Protein 4H59 (pdb70)

Nearest PDB structures (foldseek):
  4hmq-assembly2_B  TM=9.917E-01  e=3.769E-59  Streptococcus pneumoniae TIGR4
  4hmp-assembly2_B  TM=9.822E-01  e=3.461E-54  Streptococcus pneumoniae TIGR4
  4hmp-assembly1_A  TM=9.796E-01  e=2.231E-53  Streptococcus pneumoniae TIGR4
  7fhp-assembly1_A  TM=8.106E-01  e=8.070E-22  Mycobacterium tuberculosis H37Rv
  4mdy-assembly1_A  TM=7.846E-01  e=2.457E-20  Mycolicibacterium smegmatis MC2 155

Foldseek 3Di:
DCDWQWAAAAQGIFTGRDFWDAEEEEDPFLQLLQLLLLHHHLEYEFDPFQHHSVVRDFDLSQVSCVVSVHHYHYDPAPVHDDLVSVLVSQTQEYEAQAAQDDNVRQVSNVVRHTYQHHHHHHRQQAQLVCQSSVSNNVHPSSVVLVVVLLVLLVVLCVVPVLLLVLQAAAAEWEWQDLVDRQKIKTFACRHHLGVVSVSSRYHHFPLRVVQDDPHDRMGMDGLVCLQSQLRGQAYEYEDAPCPLVSQCPDPSNNVRQLSVLQLYQYHHTRRLQVSCSSPYSSSCNVPVNVVSVSNSVSSVSGD

Secondary structure (DSSP, 8-state):
--S-EEEEETTEEEEESS--SSEEE-SSSHHHHHHHTT---SBEE---SSS-TTT-S-HHHHHHHHHTT----EE--TTS--HHHHHHT--SEEEESS----HHHHHHHHTTS-EEE-SSSTT---S---HHHHHHT--HHHHHHHHHHHHHHHHHHHH-HHHHHHHTT-BEEE---TT-TTEEEEE-TTSHHHHHHHHTT-B--TTHHHH--TT-SEEEEEGGGGGGGTT-SEEEEEE-TTHHHHHHT-TTTTTSHHHHHT-EEEEETTSHHHHHTS--HHHHHHHHHHHHHHHHHHHTT--

Sequence (303 aa):
APDKIVLDDHAFGQTILDKKKPERVATIAWGNHDVALALGIVPVGFSKANYGVSSADKGVVLPWTEEKIKELNGKANLFDDLDGLNFEAISNSKPDVILAGYSGITKEDYDTLSKIAPVAAYKSSKPWQTLWRDIKIDSKALGEEKEGDELIKNNTEARISKELEKKHPEIKGKIKGKKVLFTINNAADTSKFWIYTSKDPRANYLTDLGLVFPESLKEFESEDSSFAKEISAEEANNKINDADVIITYGDDKTLEALQKDPLLGKINAIKNGAVAVIPDDNTPLAASCTPTPLSINNYTIEEYLNLLGNACKNAK

Structure (mmCIF, N/CA/C/O backbone):
data_4H59
#
_entry.id   4H59
#
_cell.length_a   57.041
_cell.length_b   68.045
_cell.length_c   99.272
_cell.angle_alpha   90.00
_cell.angle_beta   90.00
_cell.angle_gamma   90.00
#
_symmetry.space_group_name_H-M   'P 21 21 21'
#
loop_
_entity.id
_entity.type
_entity.pdbx_description
1 polymer 'Iron-compound ABC transporter, iron compound-binding protein'
2 non-polymer 2-[3-(2-HYDROXY-1,1-DIHYDROXYMETHYL-ETHYLAMINO)-PROPYLAMINO]-2-HYDROXYMETHYL-PROPANE-1,3-DIOL
3 non-polymer GLYCEROL
4 non-polymer 'CHLORIDE ION'
5 water water
#
loop_
_atom_site.group_PDB
_atom_site.id
_atom_site.type_symbol
_atom_site.label_atom_id
_atom_site.label_alt_id
_atom_site.label_comp_id
_atom_site.label_asym_id
_atom_site.label_entity_id
_atom_site.label_seq_id
_atom_site.pdbx_PDB_ins_code
_atom_site.Cartn_x
_atom_site.Cartn_y
_atom_site.Cartn_z
_atom_site.occupancy
_atom_site.B_iso_or_equiv
_atom_site.auth_seq_id
_atom_site.auth_comp_id
_atom_site.auth_asym_id
_atom_site.auth_atom_id
_atom_site.pdbx_PDB_model_num
ATOM 1 N N . ALA A 1 3 ? 48.066 51.975 16.588 1.00 63.24 36 ALA A N 1
ATOM 2 C CA . ALA A 1 3 ? 47.600 52.288 15.240 1.00 58.26 36 ALA A CA 1
ATOM 3 C C . ALA A 1 3 ? 47.505 53.792 15.060 1.00 71.63 36 ALA A C 1
ATOM 4 O O . ALA A 1 3 ? 46.950 54.482 15.918 1.00 80.02 36 ALA A O 1
ATOM 6 N N . PRO A 1 4 ? 48.019 54.317 13.933 1.00 68.82 37 PRO A N 1
ATOM 7 C CA . PRO A 1 4 ? 48.564 53.672 12.729 1.00 58.21 37 PRO A CA 1
ATOM 8 C C . PRO A 1 4 ? 49.945 53.049 12.887 1.00 63.04 37 PRO A C 1
ATOM 9 O O . PRO A 1 4 ? 50.441 52.478 11.907 1.00 60.79 37 PRO A O 1
ATOM 13 N N . ASP A 1 5 ? 50.555 53.172 14.066 1.00 49.84 38 ASP A N 1
ATOM 14 C CA . ASP A 1 5 ? 51.877 52.608 14.298 1.00 46.77 38 ASP A CA 1
ATOM 15 C C . ASP A 1 5 ? 51.851 51.093 14.227 1.00 59.76 38 ASP A C 1
ATOM 16 O O . ASP A 1 5 ? 50.962 50.447 14.786 1.00 56.30 38 ASP A O 1
ATOM 21 N N . LYS A 1 6 ? 52.844 50.533 13.546 1.00 41.08 39 LYS A N 1
ATOM 22 C CA . LYS A 1 6 ? 53.069 49.105 13.588 1.00 37.73 39 LYS A CA 1
ATOM 23 C C . LYS A 1 6 ? 53.461 48.725 15.004 1.00 36.20 39 LYS A C 1
ATOM 24 O O . LYS A 1 6 ? 53.725 49.586 15.851 1.00 42.25 39 LYS A O 1
ATOM 30 N N . ILE A 1 7 ? 53.493 47.428 15.255 1.00 33.11 40 ILE A N 1
ATOM 31 C CA . ILE A 1 7 ? 53.919 46.908 16.542 1.00 31.41 40 ILE A CA 1
ATOM 32 C C . ILE A 1 7 ? 55.327 46.355 16.376 1.00 35.67 40 ILE A C 1
ATOM 33 O O . ILE A 1 7 ? 55.564 45.515 15.507 1.00 32.32 40 ILE A O 1
ATOM 38 N N . VAL A 1 8 ? 56.265 46.844 17.187 1.00 31.70 41 VAL A N 1
ATOM 39 C CA . VAL A 1 8 ? 57.659 46.429 17.064 1.00 30.64 41 VAL A CA 1
ATOM 40 C C . VAL A 1 8 ? 58.092 45.740 18.341 1.00 29.87 41 VAL A C 1
ATOM 41 O O . VAL A 1 8 ? 58.166 46.375 19.392 1.00 33.39 41 VAL A O 1
ATOM 45 N N . LEU A 1 9 ? 58.348 44.436 18.259 1.00 25.62 42 LEU A N 1
ATOM 46 C CA . LEU A 1 9 ? 58.751 43.683 19.446 1.00 29.29 42 LEU A CA 1
ATOM 47 C C . LEU A 1 9 ? 60.241 43.422 19.421 1.00 29.19 42 LEU A C 1
ATOM 48 O O . LEU A 1 9 ? 60.773 42.979 18.403 1.00 35.46 42 LEU A O 1
ATOM 53 N N A ASP A 1 10 ? 60.932 43.710 20.521 0.54 28.76 43 ASP A N 1
ATOM 54 N N B ASP A 1 10 ? 60.909 43.683 20.540 0.46 28.40 43 ASP A N 1
ATOM 55 C CA A ASP A 1 10 ? 62.341 43.346 20.619 0.54 30.04 43 ASP A CA 1
ATOM 56 C CA B ASP A 1 10 ? 62.320 43.364 20.666 0.46 29.73 43 ASP A CA 1
ATOM 57 C C A ASP A 1 10 ? 62.490 42.155 21.549 0.54 29.03 43 ASP A C 1
ATOM 58 C C B ASP A 1 10 ? 62.474 42.141 21.557 0.46 28.74 43 ASP A C 1
ATOM 59 O O A ASP A 1 10 ? 61.930 42.132 22.643 0.54 32.95 43 ASP A O 1
ATOM 60 O O B ASP A 1 10 ? 61.906 42.085 22.645 0.46 32.30 43 ASP A O 1
ATOM 69 N N . HIS A 1 11 ? 63.238 41.159 21.096 1.00 25.49 44 HIS A N 1
ATOM 70 C CA . HIS A 1 11 ? 63.416 39.928 21.857 1.00 23.99 44 HIS A CA 1
ATOM 71 C C . HIS A 1 11 ? 64.782 39.310 21.605 1.00 29.41 44 HIS A C 1
ATOM 72 O O . HIS A 1 11 ? 65.645 39.923 20.967 1.00 29.96 44 HIS A O 1
ATOM 79 N N . ALA A 1 12 ? 64.964 38.085 22.085 1.00 26.34 45 ALA A N 1
ATOM 80 C CA . ALA A 1 12 ? 66.256 37.412 22.036 1.00 26.12 45 ALA A CA 1
ATOM 81 C C . ALA A 1 12 ? 66.789 37.205 20.625 1.00 29.65 45 ALA A C 1
ATOM 82 O O . ALA A 1 12 ? 68.003 37.021 20.442 1.00 32.04 45 ALA A O 1
ATOM 84 N N . PHE A 1 13 ? 65.897 37.217 19.633 1.00 26.96 46 PHE A N 1
ATOM 85 C CA . PHE A 1 13 ? 66.305 36.898 18.257 1.00 29.57 46 PHE A CA 1
ATOM 86 C C . PHE A 1 13 ? 66.235 38.071 17.295 1.00 34.49 46 PHE A C 1
ATOM 87 O O . PHE A 1 13 ? 66.353 37.897 16.071 1.00 35.19 46 PHE A O 1
ATOM 95 N N . GLY A 1 14 ? 66.073 39.271 17.844 1.00 26.26 47 GLY A N 1
ATOM 96 C CA . GLY A 1 14 ? 66.037 40.472 17.029 1.00 27.42 47 GLY A CA 1
ATOM 97 C C . GLY A 1 14 ? 64.713 41.179 17.218 1.00 30.47 47 GLY A C 1
ATOM 98 O O . GLY A 1 14 ? 64.303 41.453 18.351 1.00 30.49 47 GLY A O 1
ATOM 99 N N . GLN A 1 15 ? 64.046 41.495 16.114 1.00 28.40 48 GLN A N 1
ATOM 100 C CA . GLN A 1 15 ? 62.769 42.180 16.207 1.00 28.30 48 GLN A CA 1
ATOM 101 C C . GLN A 1 15 ? 61.687 41.483 15.414 1.00 32.19 48 GLN A C 1
ATOM 102 O O . GLN A 1 15 ? 61.950 40.896 14.355 1.00 34.55 48 GLN A O 1
ATOM 108 N N . THR A 1 16 ? 60.467 41.565 15.937 1.00 26.44 49 THR A N 1
ATOM 109 C CA . THR A 1 16 ? 59.280 41.117 15.206 1.00 25.60 49 THR A CA 1
ATOM 110 C C . THR A 1 16 ? 58.400 42.333 14.931 1.00 27.92 49 THR A C 1
ATOM 111 O O . THR A 1 16 ? 58.171 43.136 15.827 1.00 28.39 49 THR A O 1
ATOM 115 N N . ILE A 1 17 ? 57.906 42.467 13.706 1.00 28.80 50 ILE A N 1
ATOM 116 C CA . ILE A 1 17 ? 57.027 43.585 13.378 1.00 30.63 50 ILE A CA 1
ATOM 117 C C . ILE A 1 17 ? 55.654 43.071 12.957 1.00 36.04 50 ILE A C 1
ATOM 118 O O . ILE A 1 17 ? 55.561 42.162 12.136 1.00 35.52 50 ILE A O 1
ATOM 123 N N . LEU A 1 18 ? 54.596 43.629 13.547 1.00 28.22 51 LEU A N 1
ATOM 124 C CA . LEU A 1 18 ? 53.227 43.380 13.077 1.00 28.61 51 LEU A CA 1
ATOM 125 C C . LEU A 1 18 ? 52.647 44.668 12.517 1.00 32.70 51 LEU A C 1
ATOM 126 O O . LEU A 1 18 ? 52.901 45.742 13.063 1.00 33.22 51 LEU A O 1
ATOM 131 N N . ASP A 1 19 ? 51.880 44.563 11.432 1.00 33.55 52 ASP A N 1
ATOM 132 C CA . ASP A 1 19 ? 51.334 45.741 10.746 1.00 36.75 52 ASP A CA 1
ATOM 133 C C . ASP A 1 19 ? 49.986 46.195 11.308 1.00 49.91 52 ASP A C 1
ATOM 134 O O . ASP A 1 19 ? 49.569 47.333 11.099 1.00 46.94 52 ASP A O 1
ATOM 139 N N . LYS A 1 20 ? 49.298 45.294 11.999 1.00 37.70 53 LYS A N 1
ATOM 140 C CA . LYS A 1 20 ? 48.069 45.641 12.707 1.00 40.99 53 LYS A CA 1
ATOM 141 C C . LYS A 1 20 ? 47.858 44.617 13.808 1.00 40.30 53 LYS A C 1
ATOM 142 O O . LYS A 1 20 ? 48.643 43.672 13.944 1.00 35.43 53 LYS A O 1
ATOM 148 N N A LYS A 1 21 ? 46.793 44.780 14.578 0.49 39.26 54 LYS A N 1
ATOM 149 N N B LYS A 1 21 ? 46.808 44.801 14.604 0.51 39.23 54 LYS A N 1
ATOM 150 C CA A LYS A 1 21 ? 46.566 43.873 15.696 0.49 37.89 54 LYS A CA 1
ATOM 151 C CA B LYS A 1 21 ? 46.526 43.876 15.703 0.51 37.98 54 LYS A CA 1
ATOM 152 C C A LYS A 1 21 ? 46.102 42.503 15.208 0.49 37.69 54 LYS A C 1
ATOM 153 C C B LYS A 1 21 ? 46.123 42.505 15.177 0.51 37.67 54 LYS A C 1
ATOM 154 O O A LYS A 1 21 ? 45.166 42.394 14.413 0.49 40.63 54 LYS A O 1
ATOM 155 O O B LYS A 1 21 ? 45.219 42.396 14.348 0.51 40.55 54 LYS A O 1
ATOM 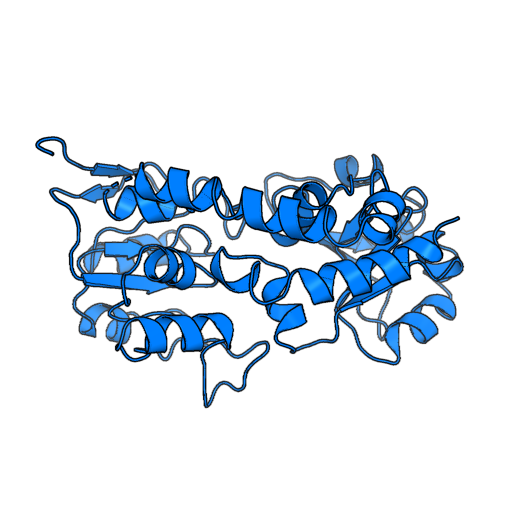166 N N . PRO A 1 22 ? 46.785 41.447 15.667 1.00 34.68 55 PRO A N 1
ATOM 167 C CA . PRO A 1 22 ? 46.506 40.091 15.190 1.00 34.61 55 PRO A CA 1
ATOM 168 C C . PRO A 1 22 ? 45.178 39.561 15.711 1.00 37.26 55 PRO A C 1
ATOM 169 O O . PRO A 1 22 ? 44.858 39.715 16.893 1.00 43.89 55 PRO A O 1
ATOM 173 N N . GLU A 1 23 ? 44.415 38.936 14.822 1.00 39.88 56 GLU A N 1
ATOM 174 C CA . GLU A 1 23 ? 43.095 38.422 15.149 1.00 43.39 56 GLU A CA 1
ATOM 175 C C . GLU A 1 23 ? 43.172 36.986 15.650 1.00 47.29 56 GLU A C 1
ATOM 176 O O . GLU A 1 23 ? 42.633 36.654 16.708 1.00 44.43 56 GLU A O 1
ATOM 182 N N . ARG A 1 24 ? 43.845 36.134 14.883 1.00 35.30 57 ARG A N 1
ATOM 183 C CA . ARG A 1 24 ? 43.971 34.725 15.247 1.00 33.92 57 ARG A CA 1
ATOM 184 C C . ARG A 1 24 ? 45.248 34.501 16.024 1.00 32.32 57 ARG A C 1
ATOM 185 O O . ARG A 1 24 ? 46.354 34.662 15.496 1.00 32.89 57 ARG A O 1
ATOM 193 N N . VAL A 1 25 ? 45.091 34.105 17.281 1.00 25.38 58 VAL A N 1
ATOM 194 C CA . VAL A 1 25 ? 46.216 34.014 18.196 1.00 24.73 58 VAL A CA 1
ATOM 195 C C . VAL A 1 25 ? 46.585 32.572 18.499 1.00 26.09 58 VAL A C 1
ATOM 196 O O . VAL A 1 25 ? 45.786 31.827 19.067 1.00 27.11 58 VAL A O 1
ATOM 200 N N . ALA A 1 26 ? 47.797 32.168 18.128 1.00 23.91 59 ALA A N 1
ATOM 201 C CA . ALA A 1 26 ? 48.305 30.873 18.579 1.00 23.08 59 ALA A CA 1
ATOM 202 C C . ALA A 1 26 ? 49.308 31.129 19.675 1.00 26.07 59 ALA A C 1
ATOM 203 O O . ALA A 1 26 ? 49.964 32.175 19.695 1.00 23.66 59 ALA A O 1
ATOM 205 N N . THR A 1 27 ? 49.440 30.189 20.600 1.00 20.99 60 THR A N 1
ATOM 206 C CA . THR A 1 27 ? 50.503 30.297 21.594 1.00 20.54 60 THR A CA 1
ATOM 207 C C . THR A 1 27 ? 51.249 28.981 21.690 1.00 20.07 60 THR A C 1
ATOM 208 O O . THR A 1 27 ? 50.724 27.923 21.310 1.00 22.17 60 THR A O 1
ATOM 212 N N . ILE A 1 28 ? 52.481 29.038 22.186 1.00 20.24 61 ILE A N 1
ATOM 213 C CA . ILE A 1 28 ? 53.225 27.811 22.444 1.00 19.67 61 ILE A CA 1
ATOM 214 C C . ILE A 1 28 ? 53.885 27.870 23.807 1.00 20.86 61 ILE A C 1
ATOM 215 O O . ILE A 1 28 ? 54.024 28.9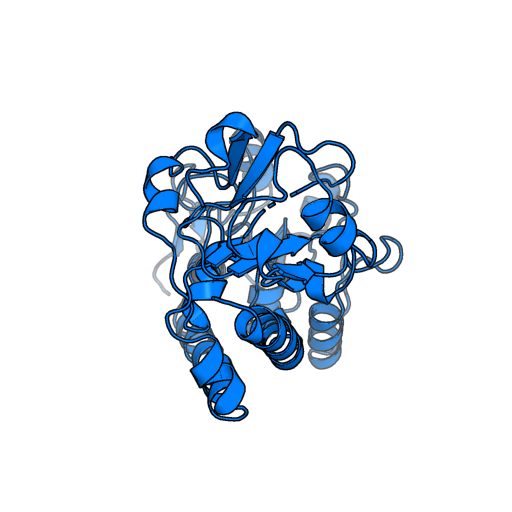54 24.388 1.00 23.92 61 ILE A O 1
ATOM 220 N N . ALA A 1 29 ? 54.258 26.696 24.319 1.00 20.53 62 ALA A N 1
ATOM 221 C CA . ALA A 1 29 ? 54.944 26.581 25.600 1.00 22.26 62 ALA A CA 1
ATOM 222 C C . ALA A 1 29 ? 54.053 26.962 26.768 1.00 24.12 62 ALA A C 1
ATOM 223 O O . ALA A 1 29 ? 52.878 27.284 26.607 1.00 31.08 62 ALA A O 1
ATOM 225 N N . TRP A 1 30 ? 54.634 26.927 27.957 1.00 22.21 63 TRP A N 1
ATOM 226 C CA . TRP A 1 30 ? 53.863 27.059 29.177 1.00 20.01 63 TRP A CA 1
ATOM 227 C C . TRP A 1 30 ? 53.287 28.453 29.365 1.00 21.40 63 TRP A C 1
ATOM 228 O O . TRP A 1 30 ? 53.953 29.457 29.079 1.00 22.14 63 TRP A O 1
ATOM 239 N N . GLY A 1 31 ? 52.032 28.517 29.818 1.00 20.18 64 GLY A N 1
ATOM 240 C CA . GLY A 1 31 ? 51.479 29.748 30.350 1.00 20.86 64 GLY A CA 1
ATOM 241 C C . GLY A 1 31 ? 50.965 30.808 29.386 1.00 22.82 64 GLY A C 1
ATOM 242 O O . GLY A 1 31 ? 50.043 31.548 29.736 1.00 23.06 64 GLY A O 1
ATOM 243 N N . ASN A 1 32 ? 51.554 30.914 28.195 1.00 21.75 65 ASN A N 1
ATOM 244 C CA . ASN A 1 32 ? 51.237 32.041 27.325 1.00 21.76 65 ASN A CA 1
ATOM 245 C C . ASN A 1 32 ? 49.754 32.111 26.942 1.00 19.44 65 ASN A C 1
ATOM 246 O O . ASN A 1 32 ? 49.188 33.199 26.814 1.00 21.65 65 ASN A O 1
ATOM 251 N N . HIS A 1 33 ? 49.131 30.946 26.771 1.00 21.87 66 HIS A N 1
ATOM 252 C CA . HIS A 1 33 ? 47.702 30.880 26.447 1.00 23.27 66 HIS A CA 1
ATOM 253 C C . HIS A 1 33 ? 46.850 31.515 27.539 1.00 20.91 66 HIS A C 1
ATOM 254 O O . HIS A 1 33 ? 45.783 32.073 27.244 1.00 21.47 66 HIS A O 1
ATOM 261 N N . ASP A 1 34 ? 47.311 31.445 28.794 1.00 20.76 67 ASP A N 1
ATOM 262 C CA . ASP A 1 34 ? 46.571 32.055 29.897 1.00 20.54 67 ASP A CA 1
ATOM 263 C C . ASP A 1 34 ? 46.601 33.575 29.823 1.00 20.27 67 ASP A C 1
ATOM 264 O O . ASP A 1 34 ? 45.681 34.230 30.316 1.00 23.62 67 ASP A O 1
ATOM 269 N N . VAL A 1 35 ? 47.649 34.144 29.215 1.00 20.28 68 VAL A N 1
ATOM 270 C CA . VAL A 1 35 ? 47.673 35.598 29.015 1.00 19.16 68 VAL A CA 1
ATOM 271 C C . VAL A 1 35 ? 46.591 35.990 28.009 1.00 21.10 68 VAL A C 1
ATOM 272 O O . VAL A 1 35 ? 45.789 36.892 28.260 1.00 24.38 68 VAL A O 1
ATOM 276 N N . ALA A 1 36 ? 46.551 35.291 26.880 1.00 23.37 69 ALA A N 1
ATOM 277 C CA . ALA A 1 36 ? 45.511 35.565 25.884 1.00 24.73 69 ALA A CA 1
ATOM 278 C C . ALA A 1 36 ? 44.116 35.398 26.472 1.00 27.58 69 ALA A C 1
ATOM 279 O O . ALA A 1 36 ? 43.258 36.262 26.309 1.00 27.28 69 ALA A O 1
ATOM 281 N N . LEU A 1 37 ? 43.892 34.284 27.162 1.00 27.19 70 LEU A N 1
ATOM 282 C CA . LEU A 1 37 ? 42.583 34.001 27.748 1.00 24.02 70 LEU A CA 1
ATOM 283 C C . LEU A 1 37 ? 42.178 35.029 28.807 1.00 27.49 70 LEU A C 1
ATOM 284 O O . LEU A 1 37 ? 41.018 35.446 28.865 1.00 28.10 70 LEU A O 1
ATOM 289 N N . ALA A 1 38 ? 43.126 35.448 29.644 1.00 27.39 71 ALA A N 1
ATOM 290 C CA . ALA A 1 38 ? 42.817 36.446 30.668 1.00 27.21 71 ALA A CA 1
ATOM 291 C C . ALA A 1 38 ? 42.489 37.792 30.031 1.00 30.01 71 ALA A C 1
ATOM 292 O O . ALA A 1 38 ? 41.841 38.636 30.652 1.00 31.07 71 ALA A O 1
ATOM 294 N N . LEU A 1 39 ? 42.937 37.987 28.789 1.00 30.29 72 LEU A N 1
ATOM 295 C CA . LEU A 1 39 ? 42.620 39.203 28.040 1.00 30.43 72 LEU A CA 1
ATOM 296 C C . LEU A 1 39 ? 41.356 39.024 27.203 1.00 35.04 72 LEU A C 1
ATOM 297 O O . LEU A 1 39 ? 40.989 39.910 26.424 1.00 35.46 72 LEU A O 1
ATOM 302 N N . GLY A 1 40 ? 40.694 37.880 27.361 1.00 29.12 73 GLY A N 1
ATOM 303 C CA . GLY A 1 40 ? 39.393 37.669 26.738 1.00 33.49 73 GLY A CA 1
ATOM 304 C C . GLY A 1 40 ? 39.450 37.016 25.370 1.00 28.71 73 GLY A C 1
ATOM 305 O O . GLY A 1 40 ? 38.477 37.071 24.604 1.00 34.46 73 GLY A O 1
ATOM 306 N N . ILE A 1 41 ? 40.575 36.383 25.067 1.00 30.11 74 ILE A N 1
ATOM 307 C CA . ILE A 1 41 ? 40.803 35.806 23.748 1.00 34.73 74 ILE A CA 1
ATOM 308 C C . ILE A 1 41 ? 41.036 34.304 23.810 1.00 29.58 74 ILE A C 1
ATOM 309 O O . ILE A 1 41 ? 41.912 33.847 24.540 1.00 30.70 74 ILE A O 1
ATOM 314 N N . VAL A 1 42 ? 40.285 33.546 23.009 1.00 31.96 75 VAL A N 1
ATOM 315 C CA . VAL A 1 42 ? 40.494 32.099 22.918 1.00 31.62 75 VAL A CA 1
ATOM 316 C C . VAL A 1 42 ? 41.485 31.779 21.802 1.00 28.23 75 VAL A C 1
ATOM 317 O O . VAL A 1 42 ? 41.172 31.996 20.625 1.00 30.78 75 VAL A O 1
ATOM 321 N N . PRO A 1 43 ? 42.671 31.257 22.158 1.00 29.00 76 PRO A N 1
ATOM 322 C CA . PRO A 1 43 ? 43.676 30.955 21.133 1.00 26.69 76 PRO A CA 1
ATOM 323 C C . PRO A 1 43 ? 43.135 30.010 20.063 1.00 28.49 76 PRO A C 1
ATOM 324 O O . PRO A 1 43 ? 42.274 29.172 20.351 1.00 28.26 76 PRO A O 1
ATOM 328 N N . VAL A 1 44 ? 43.610 30.158 18.828 1.00 26.92 77 VAL A N 1
ATOM 329 C CA . VAL A 1 44 ? 43.248 29.210 17.787 1.00 25.76 77 VAL A CA 1
ATOM 330 C C . VAL A 1 44 ? 44.033 27.907 17.940 1.00 28.03 77 VAL A C 1
ATOM 331 O O . VAL A 1 44 ? 43.729 26.898 17.280 1.00 32.85 77 VAL A O 1
ATOM 335 N N . GLY A 1 45 ? 45.043 27.939 18.802 1.00 26.80 78 GLY A N 1
ATOM 336 C CA . GLY A 1 45 ? 45.783 26.738 19.139 1.00 25.67 78 GLY A CA 1
ATOM 337 C C . GLY A 1 45 ? 46.755 27.055 20.244 1.00 24.33 78 GLY A C 1
ATOM 338 O O . GLY A 1 45 ? 47.261 28.178 20.320 1.00 23.74 78 GLY A O 1
ATOM 339 N N . PHE A 1 46 ? 47.002 26.090 21.125 1.00 23.05 79 PHE A N 1
ATOM 340 C CA . PHE A 1 46 ? 48.011 26.287 22.161 1.00 21.97 79 PHE A CA 1
ATOM 341 C C . PHE A 1 46 ? 48.608 24.955 22.591 1.00 19.45 79 PHE A C 1
ATOM 342 O O . PHE A 1 46 ? 48.085 23.910 22.231 1.00 23.55 79 PHE A O 1
ATOM 350 N N . SER A 1 47 ? 49.719 24.995 23.318 1.00 21.69 80 SER A N 1
ATOM 351 C CA . SER A 1 47 ? 50.461 23.773 23.644 1.00 24.19 80 SER A CA 1
ATOM 352 C C . SER A 1 47 ? 49.766 22.899 24.670 1.00 23.65 80 SER A C 1
ATOM 353 O O . SER A 1 47 ? 49.189 23.395 25.635 1.00 24.30 80 SER A O 1
ATOM 356 N N . LYS A 1 48 ? 49.843 21.590 24.442 1.00 21.84 81 LYS A N 1
ATOM 357 C CA . LYS A 1 48 ? 49.280 20.594 25.340 1.00 22.11 81 LYS A CA 1
ATOM 358 C C . LYS A 1 48 ? 50.080 20.520 26.648 1.00 27.10 81 LYS A C 1
ATOM 359 O O . LYS A 1 48 ? 51.286 20.784 26.682 1.00 27.44 81 LYS A O 1
ATOM 365 N N . ALA A 1 49 ? 49.396 20.159 27.728 1.00 26.24 82 ALA A N 1
ATOM 366 C CA . ALA A 1 49 ? 50.057 19.971 29.019 1.00 26.68 82 ALA A CA 1
ATOM 367 C C . ALA A 1 49 ? 49.868 18.544 29.472 1.00 23.64 82 ALA A C 1
ATOM 368 O O . ALA A 1 49 ? 48.865 17.899 29.128 1.00 26.08 82 ALA A O 1
ATOM 370 N N . ASN A 1 50 ? 50.812 18.034 30.269 1.00 23.97 83 ASN A N 1
ATOM 371 C CA . ASN A 1 50 ? 50.628 16.741 30.885 1.00 23.07 83 ASN A CA 1
ATOM 372 C C . ASN A 1 50 ? 51.186 16.705 32.306 1.00 23.66 83 ASN A C 1
ATOM 373 O O . ASN A 1 50 ? 51.445 15.648 32.844 1.00 27.55 83 ASN A O 1
ATOM 378 N N . TYR A 1 51 ? 51.382 17.891 32.884 1.00 24.05 84 TYR A N 1
ATOM 379 C CA . TYR A 1 51 ? 51.850 17.986 34.264 1.00 29.01 84 TYR A CA 1
ATOM 380 C C . TYR A 1 51 ? 50.734 18.648 35.061 1.00 24.28 84 TYR A C 1
ATOM 381 O O . TYR A 1 51 ? 50.418 19.812 34.804 1.00 24.41 84 TYR A O 1
ATOM 390 N N . GLY A 1 52 ? 50.144 17.902 35.991 1.00 29.52 85 GLY A N 1
ATOM 391 C CA . GLY A 1 52 ? 49.013 18.379 36.773 1.00 30.87 85 GLY A CA 1
ATOM 392 C C . GLY A 1 52 ? 47.696 18.030 36.105 1.00 33.42 85 GLY A C 1
ATOM 393 O O . GLY A 1 52 ? 46.617 18.277 36.655 1.00 30.10 85 GLY A O 1
ATOM 394 N N . VAL A 1 53 ? 47.792 17.465 34.904 1.00 27.51 86 VAL A N 1
ATOM 395 C CA . VAL A 1 53 ? 46.625 16.982 34.172 1.00 29.33 86 VAL A CA 1
ATOM 396 C C . VAL A 1 53 ? 47.067 15.816 33.280 1.00 26.93 86 VAL A C 1
ATOM 397 O O . VAL A 1 53 ? 48.235 15.752 32.880 1.00 30.94 86 VAL A O 1
ATOM 401 N N . SER A 1 54 ? 46.167 14.883 32.988 1.00 30.12 87 SER A N 1
ATOM 402 C CA A SER A 1 54 ? 46.501 13.804 32.069 0.47 32.26 87 SER A CA 1
ATOM 403 C CA B SER A 1 54 ? 46.469 13.798 32.056 0.53 32.87 87 SER A CA 1
ATOM 404 C C . SER A 1 54 ? 46.655 14.379 30.661 1.00 31.41 87 SER A C 1
ATOM 405 O O . SER A 1 54 ? 46.053 15.400 30.327 1.00 30.35 87 SER A O 1
ATOM 410 N N . ALA A 1 55 ? 47.466 13.739 29.826 1.00 33.02 88 ALA A N 1
ATOM 411 C CA . ALA A 1 55 ? 47.648 14.275 28.475 1.00 33.21 88 ALA A CA 1
ATOM 412 C C . ALA A 1 55 ? 46.362 14.112 27.673 1.00 33.10 88 ALA A C 1
ATOM 413 O O . ALA A 1 55 ? 46.161 14.809 26.671 1.00 38.00 88 ALA A O 1
ATOM 415 N N . ASP A 1 56 ? 45.516 13.177 28.104 1.00 33.14 89 ASP A N 1
ATOM 416 C CA . ASP A 1 56 ? 44.229 12.934 27.454 1.00 38.84 89 ASP A CA 1
ATOM 417 C C . ASP A 1 56 ? 43.329 14.174 27.494 1.00 41.04 89 ASP A C 1
ATOM 418 O O . ASP A 1 56 ? 42.678 14.507 26.497 1.00 43.74 89 ASP A O 1
ATOM 423 N N . LYS A 1 57 ? 43.291 14.852 28.640 1.00 34.49 90 LYS A N 1
ATOM 424 C CA . LYS A 1 57 ? 42.592 16.136 28.744 1.00 33.31 90 LYS A CA 1
ATOM 425 C C . LYS A 1 57 ? 43.479 17.240 28.189 1.00 34.88 90 LYS A C 1
ATOM 426 O O . LYS A 1 57 ? 43.059 18.008 27.321 1.00 30.86 90 LYS A O 1
ATOM 432 N N . GLY A 1 58 ? 44.711 17.320 28.690 1.00 26.76 91 GLY A N 1
ATOM 433 C CA . GLY A 1 58 ? 45.732 18.163 28.088 1.00 25.29 91 GLY A CA 1
ATOM 434 C C . GLY A 1 58 ? 45.659 19.651 28.381 1.00 24.77 91 GLY A C 1
ATOM 435 O O . GLY A 1 58 ? 46.435 20.435 27.835 1.00 29.26 91 GLY A O 1
ATOM 436 N N . VAL A 1 59 ? 44.735 20.044 29.253 1.00 26.20 92 VAL A N 1
ATOM 437 C CA A VAL A 1 59 ? 44.579 21.446 29.591 0.65 23.78 92 VAL A CA 1
ATOM 438 C CA B VAL A 1 59 ? 44.527 21.453 29.591 0.35 25.76 92 VAL A CA 1
ATOM 439 C C . VAL A 1 59 ? 44.337 21.575 31.091 1.00 27.03 92 VAL A C 1
ATOM 440 O O . VAL A 1 59 ? 43.522 20.854 31.665 1.00 24.67 92 VAL A O 1
ATOM 447 N N . LEU A 1 60 ? 45.079 22.478 31.727 1.00 24.52 93 LEU A N 1
ATOM 448 C CA . LEU A 1 60 ? 44.978 22.664 33.177 1.00 24.10 93 LEU A CA 1
ATOM 449 C C . LEU A 1 60 ? 43.626 23.289 33.541 1.00 24.45 93 LEU A C 1
ATOM 450 O O . LEU A 1 60 ? 42.968 23.895 32.683 1.00 27.59 93 LEU A O 1
ATOM 455 N N . PRO A 1 61 ? 43.187 23.117 34.797 1.00 23.04 94 PRO A N 1
ATOM 456 C CA . PRO A 1 61 ? 41.799 23.434 35.157 1.00 25.58 94 PRO A CA 1
ATOM 457 C C . PRO A 1 61 ? 41.420 24.909 35.097 1.00 27.72 94 PRO A C 1
ATOM 458 O O . PRO A 1 61 ? 40.280 25.212 34.728 1.00 29.21 94 PRO A O 1
ATOM 462 N N . TRP A 1 62 ? 42.327 25.807 35.460 1.00 26.63 95 TRP A N 1
ATOM 463 C CA . TRP A 1 62 ? 42.022 27.236 35.377 1.00 26.78 95 TRP A CA 1
ATOM 464 C C . TRP A 1 62 ? 41.881 27.673 33.926 1.00 25.36 95 TRP A C 1
ATOM 465 O O . TRP A 1 62 ? 41.053 28.534 33.610 1.00 26.80 95 TRP A O 1
ATOM 476 N N . THR A 1 63 ? 42.689 27.081 33.052 1.00 24.64 96 THR A N 1
ATOM 477 C CA . THR A 1 63 ? 42.644 27.378 31.619 1.00 21.26 96 THR A CA 1
ATOM 478 C C . THR A 1 63 ? 41.325 26.905 31.025 1.00 25.95 96 THR A C 1
ATOM 479 O O . THR A 1 63 ? 40.649 27.649 30.300 1.00 25.41 96 THR A O 1
ATOM 483 N N . GLU A 1 64 ? 40.950 25.671 31.348 1.00 27.20 97 GLU A N 1
ATOM 484 C CA . GLU A 1 64 ? 39.722 25.078 30.828 1.00 28.68 97 GLU A CA 1
ATOM 485 C C . GLU A 1 64 ? 38.513 25.902 31.245 1.00 35.77 97 GLU A C 1
ATOM 486 O O . GLU A 1 64 ? 37.593 26.136 30.455 1.00 34.23 97 GLU A O 1
ATOM 492 N N . GLU A 1 65 ? 38.535 26.350 32.494 1.00 30.39 98 GLU A N 1
ATOM 493 C CA . GLU A 1 65 ? 37.430 27.123 33.064 1.00 34.58 98 GLU A CA 1
ATOM 494 C C . GLU A 1 65 ? 37.244 28.486 32.379 1.00 38.60 98 GLU A C 1
ATOM 495 O O . GLU A 1 65 ? 36.109 28.918 32.144 1.00 40.45 98 GLU A O 1
ATOM 501 N N . LYS A 1 66 ? 38.346 29.157 32.043 1.00 32.54 99 LYS A N 1
ATOM 502 C CA . LYS A 1 66 ? 38.254 30.449 31.350 1.00 29.09 99 LYS A CA 1
ATOM 503 C C . LYS A 1 66 ? 37.764 30.267 29.917 1.00 33.61 99 LYS A C 1
ATOM 504 O O . LYS A 1 66 ? 36.956 31.056 29.424 1.00 35.06 99 LYS A O 1
ATOM 510 N N . ILE A 1 67 ? 38.268 29.229 29.252 1.00 31.69 100 ILE A N 1
ATOM 511 C CA . ILE A 1 67 ? 37.816 28.882 27.900 1.00 31.88 100 ILE A CA 1
ATOM 512 C C . ILE A 1 67 ? 36.303 28.683 27.873 1.00 37.01 100 ILE A C 1
ATOM 513 O O . ILE A 1 67 ? 35.610 29.188 26.981 1.00 38.56 100 ILE A O 1
ATOM 518 N N . LYS A 1 68 ? 35.784 27.960 28.861 1.00 33.91 101 LYS A N 1
ATOM 519 C CA . LYS A 1 68 ? 34.345 27.721 28.937 1.00 41.25 101 LYS A CA 1
ATOM 520 C C . LYS A 1 68 ? 33.557 28.998 29.228 1.00 44.30 101 LYS A C 1
ATOM 521 O O . LYS A 1 68 ? 32.457 29.187 28.707 1.00 42.12 101 LYS A O 1
ATOM 527 N N . GLU A 1 69 ? 34.120 29.876 30.053 1.00 41.20 102 GLU A N 1
ATOM 528 C CA . GLU A 1 69 ? 33.489 31.171 30.308 1.00 44.98 102 GLU A CA 1
ATOM 529 C C . GLU A 1 69 ? 33.407 31.986 29.018 1.00 41.87 102 GLU A C 1
ATOM 530 O O . GLU A 1 69 ? 32.426 32.691 28.780 1.00 42.78 102 GLU A O 1
ATOM 536 N N . LEU A 1 70 ? 34.434 31.872 28.179 1.00 41.18 103 LEU A N 1
ATOM 537 C CA . LEU A 1 70 ? 34.471 32.613 26.919 1.00 40.34 103 LEU A CA 1
ATOM 538 C C . LEU A 1 70 ? 33.684 31.914 25.806 1.00 45.15 103 LEU A C 1
ATOM 539 O O . LEU A 1 70 ? 33.714 32.354 24.653 1.00 42.40 103 LEU A O 1
ATOM 544 N N . ASN A 1 71 ? 32.974 30.842 26.156 1.00 40.95 104 ASN A N 1
ATOM 545 C CA . ASN A 1 71 ? 32.204 30.055 25.191 1.00 40.92 104 ASN A CA 1
ATOM 546 C C . ASN A 1 71 ? 33.041 29.538 24.020 1.00 45.80 104 ASN A C 1
ATOM 547 O O . ASN A 1 71 ? 32.560 29.474 22.886 1.00 49.92 104 ASN A O 1
ATOM 552 N N . GLY A 1 72 ? 34.289 29.175 24.293 1.00 41.25 105 GLY A N 1
ATOM 553 C CA . GLY A 1 72 ? 35.162 28.639 23.261 1.00 37.74 105 GLY A CA 1
ATOM 554 C C . GLY A 1 72 ? 35.468 27.174 23.507 1.00 43.10 105 GLY A C 1
ATOM 555 O O . GLY A 1 72 ? 34.820 26.530 24.337 1.00 38.41 105 GLY A O 1
ATOM 556 N N . LYS A 1 73 ? 36.440 26.632 22.781 1.00 37.54 106 LYS A N 1
ATOM 557 C CA . LYS A 1 73 ? 36.932 25.301 23.106 1.00 42.59 106 LYS A CA 1
ATOM 558 C C . LYS A 1 73 ? 38.440 25.244 23.015 1.00 38.62 106 LYS A C 1
ATOM 559 O O . LYS A 1 73 ? 39.069 26.111 22.403 1.00 39.86 106 LYS A O 1
ATOM 565 N N . ALA A 1 74 ? 39.021 24.229 23.645 1.00 40.76 107 ALA A N 1
ATOM 566 C CA . ALA A 1 74 ? 40.472 24.088 23.668 1.00 35.75 107 ALA A CA 1
ATOM 567 C C . ALA A 1 74 ? 40.962 23.489 22.365 1.00 38.70 107 ALA A C 1
ATOM 568 O O . ALA A 1 74 ? 40.619 22.358 22.007 1.00 43.19 107 ALA A O 1
ATOM 570 N N . ASN A 1 75 ? 41.758 24.267 21.649 1.00 30.34 108 ASN A N 1
ATOM 571 C CA . ASN A 1 75 ? 42.366 23.803 20.422 1.00 34.87 108 ASN A CA 1
ATOM 572 C C . ASN A 1 75 ? 43.826 23.490 20.725 1.00 37.19 108 ASN A C 1
ATOM 573 O O . ASN A 1 75 ? 44.663 24.389 20.732 1.00 31.86 108 ASN A O 1
ATOM 578 N N . LEU A 1 76 ? 44.128 22.220 20.996 1.00 30.79 109 LEU A N 1
ATOM 579 C CA . LEU A 1 76 ? 45.463 21.852 21.477 1.00 24.42 109 LEU A CA 1
ATOM 580 C C . LEU A 1 76 ? 46.395 21.357 20.367 1.00 27.90 109 LEU A C 1
ATOM 581 O O . LEU A 1 76 ? 46.007 20.526 19.536 1.00 35.02 109 LEU A O 1
ATOM 586 N N . PHE A 1 77 ? 47.630 21.856 20.365 1.00 26.16 110 PHE A N 1
ATOM 587 C CA . PHE A 1 77 ? 48.653 21.312 19.477 1.00 25.63 110 PHE A CA 1
ATOM 588 C C . PHE A 1 77 ? 49.141 20.004 20.082 1.00 28.66 110 PHE A C 1
ATOM 589 O O . PHE A 1 77 ? 49.443 19.952 21.278 1.00 31.89 110 PHE A O 1
ATOM 597 N N . ASP A 1 78 ? 49.213 18.951 19.275 1.00 30.65 111 ASP A N 1
ATOM 598 C CA . ASP A 1 78 ? 49.799 17.701 19.746 1.00 33.43 111 ASP A CA 1
ATOM 599 C C . ASP A 1 78 ? 51.321 17.866 19.756 1.00 30.11 111 ASP A C 1
ATOM 600 O O . ASP A 1 78 ? 52.019 17.371 18.860 1.00 35.95 111 ASP A O 1
ATOM 605 N N . ASP A 1 79 ? 51.823 18.572 20.771 1.00 30.97 112 ASP A N 1
ATOM 606 C CA . ASP A 1 79 ? 53.233 18.952 20.819 1.00 28.65 112 ASP A CA 1
ATOM 607 C C . ASP A 1 79 ? 53.942 18.633 22.136 1.00 27.97 112 ASP A C 1
ATOM 608 O O . ASP A 1 79 ? 54.864 19.347 22.531 1.00 30.07 112 ASP A O 1
ATOM 613 N N . LEU A 1 80 ? 53.522 17.571 22.815 1.00 31.02 113 LEU A N 1
ATOM 614 C CA . LEU A 1 80 ? 54.190 17.193 24.055 1.00 34.54 113 LEU A CA 1
ATOM 615 C C . LEU A 1 80 ? 55.636 16.768 23.788 1.00 39.88 113 LEU A C 1
ATOM 616 O O . LEU A 1 80 ? 56.516 16.997 24.619 1.00 45.82 113 LEU A O 1
ATOM 621 N N . ASP A 1 81 ? 55.883 16.175 22.622 1.00 38.11 114 ASP A N 1
ATOM 622 C CA . ASP A 1 81 ? 57.238 15.733 22.274 1.00 44.51 114 ASP A CA 1
ATOM 623 C C . ASP A 1 81 ? 58.080 16.792 21.551 1.00 42.03 114 ASP A C 1
ATOM 624 O O . ASP A 1 81 ? 59.179 16.493 21.073 1.00 47.09 114 ASP A O 1
ATOM 629 N N . GLY A 1 82 ? 57.570 18.020 21.477 1.00 35.14 115 GLY A N 1
ATOM 630 C CA . GLY A 1 82 ? 58.287 19.113 20.837 1.00 36.05 115 GLY A CA 1
ATOM 631 C C . GLY A 1 82 ? 57.376 19.868 19.888 1.00 31.52 115 GLY A C 1
ATOM 632 O O . GLY A 1 82 ? 56.315 19.359 19.514 1.00 32.07 115 GLY A O 1
ATOM 633 N N . LEU A 1 83 ? 57.796 21.062 19.481 1.00 28.70 116 LEU A N 1
ATOM 634 C CA . LEU A 1 83 ? 56.964 21.913 18.630 1.00 31.25 116 LEU A CA 1
ATOM 635 C C . LEU A 1 83 ? 56.429 21.159 17.414 1.00 34.14 116 LEU A C 1
ATOM 636 O O . LEU A 1 83 ? 57.164 20.445 16.724 1.00 35.26 116 LEU A O 1
ATOM 641 N N . ASN A 1 84 ? 55.129 21.302 17.184 1.00 29.32 117 ASN A N 1
ATOM 642 C CA . ASN A 1 84 ? 54.476 20.663 16.061 1.00 32.25 117 ASN A CA 1
ATOM 643 C C . ASN A 1 84 ? 54.201 21.768 15.056 1.00 32.02 117 ASN A C 1
ATOM 644 O O . ASN A 1 84 ? 53.189 22.469 15.155 1.00 30.89 117 ASN A O 1
ATOM 649 N N . PHE A 1 85 ? 55.121 21.956 14.116 1.00 31.27 118 PHE A N 1
ATOM 650 C CA . PHE A 1 85 ? 55.032 23.101 13.212 1.00 34.67 118 PHE A CA 1
ATOM 651 C C . PHE A 1 85 ? 53.837 23.003 12.277 1.00 30.84 118 PHE A C 1
ATOM 652 O O . PHE A 1 85 ? 53.216 24.015 11.941 1.00 37.22 118 PHE A O 1
ATOM 660 N N . GLU A 1 86 ? 53.515 21.785 11.860 1.00 35.23 119 GLU A N 1
ATOM 661 C CA . GLU A 1 86 ? 52.393 21.561 10.958 1.00 35.22 119 GLU A CA 1
ATOM 662 C C . GLU A 1 86 ? 51.077 21.940 11.645 1.00 38.78 119 GLU A C 1
ATOM 663 O O . GLU A 1 86 ? 50.211 22.581 11.046 1.00 44.55 119 GLU A O 1
ATOM 669 N N . ALA A 1 87 ? 50.939 21.548 12.906 1.00 32.69 120 ALA A N 1
ATOM 670 C CA . ALA A 1 87 ? 49.752 21.877 13.688 1.00 32.30 120 ALA A CA 1
ATOM 671 C C . ALA A 1 87 ? 49.597 23.381 13.863 1.00 31.67 120 ALA A C 1
ATOM 672 O O . ALA A 1 87 ? 48.490 23.916 13.766 1.00 36.42 120 ALA A O 1
ATOM 674 N N . ILE A 1 88 ? 50.705 24.053 14.151 1.00 30.45 121 ILE A N 1
ATOM 675 C CA . ILE A 1 88 ? 50.681 25.503 14.321 1.00 29.47 121 ILE A CA 1
ATOM 676 C C . ILE A 1 88 ? 50.256 26.141 13.001 1.00 31.67 121 ILE A C 1
ATOM 677 O O . ILE A 1 88 ? 49.368 26.998 12.973 1.00 33.86 121 ILE A O 1
ATOM 682 N N . SER A 1 89 ? 50.873 25.707 11.907 1.00 30.86 122 SER A N 1
ATOM 683 C CA . SER A 1 89 ? 50.582 26.283 10.600 1.00 31.20 122 SER A CA 1
ATOM 684 C C . SER A 1 89 ? 49.125 26.051 10.209 1.00 35.96 122 SER A C 1
ATOM 685 O O . SER A 1 89 ? 48.505 26.894 9.566 1.00 41.88 122 SER A O 1
ATOM 688 N N . ASN A 1 90 ? 48.574 24.911 10.609 1.00 40.60 123 ASN A N 1
ATOM 689 C CA . ASN A 1 90 ? 47.196 24.590 10.254 1.00 40.48 123 ASN A CA 1
ATOM 690 C C . ASN A 1 90 ? 46.157 25.427 11.020 1.00 37.27 123 ASN A C 1
ATOM 691 O O . ASN A 1 90 ? 45.003 25.528 10.589 1.00 44.42 123 ASN A O 1
ATOM 696 N N . SER A 1 91 ? 46.570 26.026 12.138 1.00 32.53 124 SER A N 1
ATOM 697 C CA . SER A 1 91 ? 45.681 26.908 12.895 1.00 34.47 124 SER A CA 1
ATOM 698 C C . SER A 1 91 ? 45.557 28.294 12.246 1.00 32.66 124 SER A C 1
ATOM 699 O O . SER A 1 91 ? 44.742 29.116 12.677 1.00 35.71 124 SER A O 1
ATOM 702 N N . LYS A 1 92 ? 46.353 28.532 11.202 1.00 32.15 125 LYS A N 1
ATOM 703 C CA . LYS A 1 92 ? 46.366 29.810 10.488 1.00 31.09 125 LYS A CA 1
ATOM 704 C C . LYS A 1 92 ? 46.443 31.032 11.410 1.00 31.22 125 LYS A C 1
ATOM 705 O O . LYS A 1 92 ? 45.569 31.899 11.348 1.00 34.48 125 LYS A O 1
ATOM 711 N N . PRO A 1 93 ? 47.497 31.127 12.236 1.00 31.01 126 PRO A N 1
ATOM 712 C CA . PRO A 1 93 ? 47.560 32.227 13.209 1.00 26.66 126 PRO A CA 1
ATOM 713 C C . PRO A 1 93 ? 48.047 33.525 12.590 1.00 33.22 126 PRO A C 1
ATOM 714 O O . PRO A 1 93 ? 48.720 33.493 11.550 1.00 32.48 126 PRO A O 1
ATOM 718 N N . ASP A 1 94 ? 47.694 34.648 13.219 1.00 28.20 127 ASP A N 1
ATOM 719 C CA . ASP A 1 94 ? 48.213 35.957 12.834 1.00 29.18 127 ASP A CA 1
ATOM 720 C C . ASP A 1 94 ? 49.407 36.342 13.726 1.00 26.77 127 ASP A C 1
ATOM 721 O O . ASP A 1 94 ? 50.125 37.306 13.434 1.00 29.98 127 ASP A O 1
ATOM 726 N N . VAL A 1 95 ? 49.598 35.596 14.812 1.00 26.32 128 VAL A N 1
ATOM 727 C CA . VAL A 1 95 ? 50.711 35.820 15.742 1.00 23.49 128 VAL A CA 1
ATOM 728 C C . VAL A 1 95 ? 50.953 34.546 16.545 1.00 26.35 128 VAL A C 1
ATOM 729 O O . VAL A 1 95 ? 50.031 33.749 16.726 1.00 25.26 128 VAL A O 1
ATOM 733 N N . ILE A 1 96 ? 52.192 34.332 17.000 1.00 20.65 129 ILE A N 1
ATOM 734 C CA . ILE A 1 96 ? 52.505 33.204 17.874 1.00 19.73 129 ILE A CA 1
ATOM 735 C C . ILE A 1 96 ? 53.118 33.754 19.146 1.00 22.00 129 ILE A C 1
ATOM 736 O O . ILE A 1 96 ? 54.177 34.391 19.104 1.00 24.35 129 ILE A O 1
ATOM 741 N N . LEU A 1 97 ? 52.451 33.523 20.277 1.00 20.40 130 LEU A N 1
ATOM 742 C CA . LEU A 1 97 ? 52.923 34.067 21.559 1.00 20.66 130 LEU A CA 1
ATOM 743 C C . LEU A 1 97 ? 53.845 33.063 22.248 1.00 23.09 130 LEU A C 1
ATOM 744 O O . LEU A 1 97 ? 53.459 31.914 22.499 1.00 24.27 130 LEU A O 1
ATOM 749 N N . ALA A 1 98 ? 55.056 33.504 22.576 1.00 20.55 131 ALA A N 1
ATOM 750 C CA . ALA A 1 98 ? 56.071 32.620 23.145 1.00 21.69 131 ALA A CA 1
ATOM 751 C C . ALA A 1 98 ? 56.932 33.377 24.159 1.00 20.84 131 ALA A C 1
ATOM 752 O O . ALA A 1 98 ? 58.128 33.103 24.301 1.00 20.12 131 ALA A O 1
ATOM 754 N N . GLY A 1 99 ? 56.312 34.317 24.874 1.00 19.55 132 GLY A N 1
ATOM 755 C CA . GLY A 1 99 ? 57.030 35.219 25.762 1.00 19.71 132 GLY A CA 1
ATOM 756 C C . GLY A 1 99 ? 57.742 34.505 26.900 1.00 22.99 132 GLY A C 1
ATOM 757 O O . GLY A 1 99 ? 58.808 34.955 27.342 1.00 21.23 132 GLY A O 1
ATOM 758 N N . TYR A 1 100 ? 57.137 33.417 27.391 1.00 19.40 133 TYR A N 1
ATOM 759 C CA . TYR A 1 100 ? 57.809 32.476 28.290 1.00 19.18 133 TYR A CA 1
ATOM 760 C C . TYR A 1 100 ? 57.914 31.192 27.478 1.00 17.65 133 TYR A C 1
ATOM 761 O O . TYR A 1 100 ? 56.896 30.576 27.155 1.00 20.69 133 TYR A O 1
ATOM 770 N N . SER A 1 101 ? 59.137 30.805 27.122 1.00 19.80 134 SER A N 1
ATOM 771 C CA . SER A 1 101 ? 59.354 29.617 26.298 1.00 21.94 134 SER A CA 1
ATOM 772 C C . SER A 1 101 ? 60.825 29.277 26.235 1.00 23.58 134 SER A C 1
ATOM 773 O O . SER A 1 101 ? 61.660 30.025 26.762 1.00 21.48 134 SER A O 1
ATOM 776 N N . GLY A 1 102 ? 61.153 28.159 25.580 1.00 22.23 135 GLY A N 1
ATOM 777 C CA . GLY A 1 102 ? 62.540 27.747 25.463 1.00 21.16 135 GLY A CA 1
ATOM 778 C C . GLY A 1 102 ? 63.019 27.652 24.028 1.00 24.27 135 GLY A C 1
ATOM 779 O O . GLY A 1 102 ? 64.023 26.993 23.758 1.00 27.53 135 GLY A O 1
ATOM 780 N N . ILE A 1 103 ? 62.322 28.328 23.116 1.00 23.65 136 ILE A N 1
ATOM 781 C CA . ILE A 1 103 ? 62.598 28.159 21.692 1.00 24.69 136 ILE A CA 1
ATOM 782 C C . ILE A 1 103 ? 64.030 28.523 21.328 1.00 28.41 136 ILE A C 1
ATOM 783 O O . ILE A 1 103 ? 64.615 29.447 21.900 1.00 26.34 136 ILE A O 1
ATOM 788 N N . THR A 1 104 ? 64.597 27.768 20.392 1.00 24.75 137 THR A N 1
ATOM 789 C CA . THR A 1 104 ? 65.927 28.046 19.869 1.00 25.86 137 THR A CA 1
ATOM 790 C C . THR A 1 104 ? 65.828 28.989 18.678 1.00 28.19 137 THR A C 1
ATOM 791 O O . THR A 1 104 ? 64.723 29.316 18.232 1.00 28.34 137 THR A O 1
ATOM 795 N N . LYS A 1 105 ? 66.972 29.428 18.160 1.00 30.59 138 LYS A N 1
ATOM 796 C CA . LYS A 1 105 ? 66.966 30.257 16.955 1.00 28.16 138 LYS A CA 1
ATOM 797 C C . LYS A 1 105 ? 66.361 29.505 15.764 1.00 29.99 138 LYS A C 1
ATOM 798 O O . LYS A 1 105 ? 65.592 30.082 14.990 1.00 30.88 138 LYS A O 1
ATOM 804 N N . GLU A 1 106 ? 66.703 28.224 15.621 1.00 33.12 139 GLU A N 1
ATOM 805 C CA . GLU A 1 106 ? 66.099 27.390 14.578 1.00 34.47 139 GLU A CA 1
ATOM 806 C C . GLU A 1 106 ? 64.576 27.340 14.715 1.00 32.46 139 GLU A C 1
ATOM 807 O O . GLU A 1 106 ? 63.854 27.479 13.719 1.00 35.08 139 GLU A O 1
ATOM 813 N N . ASP A 1 107 ? 64.091 27.129 15.939 1.00 30.53 140 ASP A N 1
ATOM 814 C CA . ASP A 1 107 ? 62.654 27.172 16.204 1.00 27.88 140 ASP A CA 1
ATOM 815 C C . ASP A 1 107 ? 62.064 28.515 15.782 1.00 28.58 140 ASP A C 1
ATOM 816 O O . ASP A 1 107 ? 61.041 28.572 15.089 1.00 31.05 140 ASP A O 1
ATOM 821 N N . TYR A 1 108 ? 62.691 29.595 16.240 1.00 26.01 141 TYR A N 1
ATOM 822 C CA . TYR A 1 108 ? 62.213 30.945 15.955 1.00 26.87 141 TYR A CA 1
ATOM 823 C C . TYR A 1 108 ? 62.094 31.211 14.460 1.00 26.87 141 TYR A C 1
ATOM 824 O O . TYR A 1 108 ? 61.097 31.785 14.003 1.00 30.39 141 TYR A O 1
ATOM 833 N N . ASP A 1 109 ? 63.116 30.832 13.701 1.00 30.18 142 ASP A N 1
ATOM 834 C CA . ASP A 1 109 ? 63.088 31.038 12.256 1.00 28.29 142 ASP A CA 1
ATOM 835 C C . ASP A 1 109 ? 61.963 30.251 11.571 1.00 31.03 142 ASP A C 1
ATOM 836 O O . ASP A 1 109 ? 61.322 30.749 10.642 1.00 34.61 142 ASP A O 1
ATOM 841 N N . THR A 1 110 ? 61.735 29.021 12.016 1.00 30.94 143 THR A N 1
ATOM 842 C CA . THR A 1 110 ? 60.690 28.179 11.434 1.00 32.25 143 THR A CA 1
ATOM 843 C C . THR A 1 110 ? 59.307 28.723 11.781 1.00 33.27 143 THR A C 1
ATOM 844 O O . THR A 1 110 ? 58.418 28.794 10.924 1.00 32.98 143 THR A O 1
ATOM 848 N N . LEU A 1 111 ? 59.141 29.121 13.035 1.00 30.25 144 LEU A N 1
ATOM 849 C CA . LEU A 1 111 ? 57.880 29.693 13.501 1.00 25.06 144 LEU A CA 1
ATOM 850 C C . LEU A 1 111 ? 57.571 30.997 12.779 1.00 26.75 144 LEU A C 1
ATOM 851 O O . LEU A 1 111 ? 56.422 31.244 12.399 1.00 29.26 144 LEU A O 1
ATOM 856 N N . SER A 1 112 ? 58.596 31.822 12.564 1.00 28.13 145 SER A N 1
ATOM 857 C CA . SER A 1 112 ? 58.396 33.128 11.926 1.00 27.94 145 SER A CA 1
ATOM 858 C C . SER A 1 112 ? 57.928 33.034 10.478 1.00 27.93 145 SER A C 1
ATOM 859 O O . SER A 1 112 ? 57.361 33.998 9.942 1.00 31.90 145 SER A O 1
ATOM 862 N N . LYS A 1 113 ? 58.172 31.894 9.830 1.00 34.51 146 LYS A N 1
ATOM 863 C CA . LYS A 1 113 ? 57.666 31.685 8.475 1.00 33.34 146 LYS A CA 1
ATOM 864 C C . LYS A 1 113 ? 56.147 31.551 8.479 1.00 30.86 146 LYS A C 1
ATOM 865 O O . LYS A 1 113 ? 55.490 31.799 7.461 1.00 33.61 146 LYS A O 1
ATOM 871 N N . ILE A 1 114 ? 55.609 31.146 9.626 1.00 30.75 147 ILE A N 1
ATOM 872 C CA . ILE A 1 114 ? 54.180 30.928 9.802 1.00 30.38 147 ILE A CA 1
ATOM 873 C C . ILE A 1 114 ? 53.483 32.237 10.175 1.00 27.27 147 ILE A C 1
ATOM 874 O O . ILE A 1 114 ? 52.533 32.654 9.513 1.00 33.06 147 ILE A O 1
ATOM 879 N N . ALA A 1 115 ? 53.976 32.877 11.228 1.00 29.31 148 ALA A N 1
ATOM 880 C CA . ALA A 1 115 ? 53.403 34.131 11.708 1.00 30.00 148 ALA A CA 1
ATOM 881 C C . ALA A 1 115 ? 54.436 34.838 12.568 1.00 30.40 148 ALA A C 1
ATOM 882 O O . ALA A 1 115 ? 55.392 34.210 13.032 1.00 28.76 148 ALA A O 1
ATOM 884 N N . PRO A 1 116 ? 54.254 36.154 12.776 1.00 27.38 149 PRO A N 1
ATOM 885 C CA . PRO A 1 116 ? 55.104 36.912 13.704 1.00 27.81 149 PRO A CA 1
ATOM 886 C C . PRO A 1 116 ? 55.157 36.270 15.092 1.00 28.34 149 PRO A C 1
ATOM 887 O O . PRO A 1 116 ? 54.112 35.881 15.639 1.00 25.09 149 PRO A O 1
ATOM 891 N N . VAL A 1 117 ? 56.361 36.162 15.660 1.00 24.34 150 VAL A N 1
ATOM 892 C CA . VAL A 1 117 ? 56.560 35.468 16.929 1.00 21.92 150 VAL A CA 1
ATOM 893 C C . VAL A 1 117 ? 56.968 36.448 18.018 1.00 26.01 150 VAL A C 1
ATOM 894 O O . VAL A 1 117 ? 57.884 37.251 17.818 1.00 24.39 150 VAL A O 1
ATOM 898 N N . ALA A 1 118 ? 56.292 36.373 19.162 1.00 21.86 151 ALA A N 1
ATOM 899 C CA . ALA A 1 118 ? 56.685 37.150 20.336 1.00 21.06 151 ALA A CA 1
ATOM 900 C C . ALA A 1 118 ? 57.561 36.267 21.209 1.00 20.42 151 ALA A C 1
ATOM 901 O O . ALA A 1 118 ? 57.060 35.422 21.948 1.00 22.66 151 ALA A O 1
ATOM 903 N N . ALA A 1 119 ? 58.872 36.461 21.122 1.00 22.04 152 ALA A N 1
ATOM 904 C CA . ALA A 1 119 ? 59.802 35.617 21.862 1.00 20.51 152 ALA A CA 1
ATOM 905 C C . ALA A 1 119 ? 60.167 36.246 23.200 1.00 24.72 152 ALA A C 1
ATOM 906 O O . ALA A 1 119 ? 59.860 37.419 23.463 1.00 22.06 152 ALA A O 1
ATOM 908 N N . TYR A 1 120 ? 60.844 35.463 24.031 1.00 23.93 153 TYR A N 1
ATOM 909 C CA . TYR A 1 120 ? 61.368 35.956 25.297 1.00 21.35 153 TYR A CA 1
ATOM 910 C C . TYR A 1 120 ? 62.470 36.985 25.073 1.00 25.31 153 TYR A C 1
ATOM 911 O O . TYR A 1 120 ? 63.036 37.088 23.973 1.00 25.38 153 TYR A O 1
ATOM 920 N N . LYS A 1 121 ? 62.796 37.742 26.116 1.00 23.28 154 LYS A N 1
ATOM 921 C CA . LYS A 1 121 ? 63.704 38.871 25.934 1.00 22.25 154 LYS A CA 1
ATOM 922 C C . LYS A 1 121 ? 65.177 38.499 25.787 1.00 26.12 154 LYS A C 1
ATOM 923 O O . LYS A 1 121 ? 65.884 39.101 24.981 1.00 28.74 154 LYS A O 1
ATOM 929 N N . SER A 1 122 ? 65.665 37.523 26.552 1.00 26.78 155 SER A N 1
ATOM 930 C CA A SER A 1 122 ? 67.101 37.239 26.542 0.54 35.01 155 SER A CA 1
ATOM 931 C CA B SER A 1 122 ? 67.089 37.230 26.487 0.46 34.46 155 SER A CA 1
ATOM 932 C C . SER A 1 122 ? 67.447 35.752 26.572 1.00 30.36 155 SER A C 1
ATOM 933 O O . SER A 1 122 ? 68.183 35.253 25.716 1.00 30.74 155 SER A O 1
ATOM 938 N N . LYS A 1 123 ? 66.934 35.055 27.581 1.00 28.53 156 LYS A N 1
ATOM 939 C CA . LYS A 1 123 ? 67.318 33.663 27.822 1.00 24.77 156 LYS A CA 1
ATOM 940 C C . LYS A 1 123 ? 66.124 32.732 27.919 1.00 26.25 156 LYS A C 1
ATOM 941 O O . LYS A 1 123 ? 65.062 33.117 28.417 1.00 26.13 156 LYS A O 1
ATOM 947 N N . PRO A 1 124 ? 66.291 31.481 27.451 1.00 24.76 157 PRO A N 1
ATOM 948 C CA . PRO A 1 124 ? 65.157 30.555 27.484 1.00 23.88 157 PRO A CA 1
ATOM 949 C C . PRO A 1 124 ? 64.676 30.289 28.902 1.00 24.75 157 PRO A C 1
ATOM 950 O O . PRO A 1 124 ? 65.495 30.112 29.819 1.00 26.17 157 PRO A O 1
ATOM 954 N N . TRP A 1 125 ? 63.353 30.289 29.052 1.00 20.99 158 TRP A N 1
ATOM 955 C CA . TRP A 1 125 ? 62.675 30.017 30.318 1.00 22.74 158 TRP A CA 1
ATOM 956 C C . TRP A 1 125 ? 62.936 31.051 31.413 1.00 25.06 158 TRP A C 1
ATOM 957 O O . TRP A 1 125 ? 62.635 30.795 32.580 1.00 26.73 158 TRP A O 1
ATOM 968 N N . GLN A 1 126 ? 63.481 32.213 31.042 1.00 22.29 159 GLN A N 1
ATOM 969 C CA . GLN A 1 126 ? 63.710 33.278 32.022 1.00 20.31 159 GLN A CA 1
ATOM 970 C C . GLN A 1 126 ? 62.774 34.446 31.720 1.00 24.96 159 GLN A C 1
ATOM 971 O O . GLN A 1 126 ? 63.185 35.469 31.161 1.00 29.21 159 GLN A O 1
ATOM 977 N N . THR A 1 127 ? 61.506 34.263 32.065 1.00 20.58 160 THR A N 1
ATOM 978 C CA . THR A 1 127 ? 60.510 35.326 31.958 1.00 19.41 160 THR A CA 1
ATOM 979 C C . THR A 1 127 ? 59.648 35.290 33.219 1.00 21.46 160 THR A C 1
ATOM 980 O O . THR A 1 127 ? 58.986 34.277 33.493 1.00 21.92 160 THR A O 1
ATOM 984 N N . LEU A 1 128 ? 59.665 36.366 34.011 1.00 17.81 161 LEU A N 1
ATOM 985 C CA . LEU A 1 128 ? 58.797 36.441 35.190 1.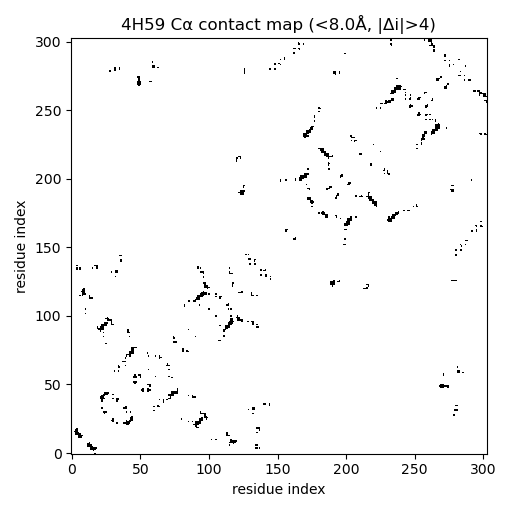00 17.84 161 LEU A CA 1
ATOM 986 C C . LEU A 1 128 ? 57.347 36.658 34.758 1.00 20.54 161 LEU A C 1
ATOM 987 O O . LEU A 1 128 ? 57.101 37.083 33.621 1.00 22.22 161 LEU A O 1
ATOM 992 N N . TRP A 1 129 ? 56.373 36.394 35.635 1.00 18.15 162 TRP A N 1
ATOM 993 C CA . TRP A 1 129 ? 54.973 36.397 35.166 1.00 19.35 162 TRP A CA 1
ATOM 994 C C . TRP A 1 129 ? 54.488 37.746 34.641 1.00 23.41 162 TRP A C 1
ATOM 995 O O . TRP A 1 129 ? 53.741 37.780 33.659 1.00 21.24 162 TRP A O 1
ATOM 1006 N N . ARG A 1 130 ? 54.898 38.841 35.280 1.00 20.54 163 ARG A N 1
ATOM 1007 C CA . ARG A 1 130 ? 54.482 40.169 34.801 1.00 17.69 163 ARG A CA 1
ATOM 1008 C C . ARG A 1 130 ? 55.056 40.447 33.423 1.00 23.72 163 ARG A C 1
ATOM 1009 O O . ARG A 1 130 ? 54.400 41.063 32.570 1.00 25.17 163 ARG A O 1
ATOM 1017 N N . ASP A 1 131 ? 56.290 40.005 33.202 1.00 23.52 164 ASP A N 1
ATOM 1018 C CA . ASP A 1 131 ? 56.941 40.250 31.918 1.00 22.60 164 ASP A CA 1
ATOM 1019 C C . ASP A 1 131 ? 56.344 39.372 30.831 1.00 26.75 164 ASP A C 1
ATOM 1020 O O . ASP A 1 131 ? 56.307 39.757 29.658 1.00 24.62 164 ASP A O 1
ATOM 1033 N N . ILE A 1 133 ? 53.227 38.656 30.681 1.00 21.68 166 ILE A N 1
ATOM 1034 C CA . ILE A 1 133 ? 52.057 39.449 30.307 1.00 22.34 166 ILE A CA 1
ATOM 1035 C C . ILE A 1 133 ? 52.472 40.638 29.435 1.00 25.38 166 ILE A C 1
ATOM 1036 O O . ILE A 1 133 ? 51.834 40.909 28.410 1.00 26.90 166 ILE A O 1
ATOM 1041 N N . LYS A 1 134 ? 53.518 41.363 29.828 1.00 22.40 167 LYS A N 1
ATOM 1042 C CA . LYS A 1 134 ? 53.952 42.513 29.028 1.00 21.99 167 LYS A CA 1
ATOM 1043 C C . LYS A 1 134 ? 54.332 42.127 27.599 1.00 27.78 167 LYS A C 1
ATOM 1044 O O . LYS A 1 134 ? 53.883 42.752 26.638 1.00 26.85 167 LYS A O 1
ATOM 1050 N N . ILE A 1 135 ? 55.152 41.095 27.466 1.00 23.55 168 ILE A N 1
ATOM 1051 C CA . ILE A 1 135 ? 55.598 40.647 26.148 1.00 24.46 168 ILE A CA 1
ATOM 1052 C C . ILE A 1 135 ? 54.426 40.132 25.311 1.00 24.80 168 ILE A C 1
ATOM 1053 O O . ILE A 1 135 ? 54.242 40.541 24.150 1.00 25.93 168 ILE A O 1
ATOM 1058 N N . ASP A 1 136 ? 53.631 39.233 25.892 1.00 25.08 169 ASP A N 1
ATOM 1059 C CA . ASP A 1 136 ? 52.537 38.622 25.147 1.00 24.64 169 ASP A CA 1
ATOM 1060 C C . ASP A 1 136 ? 51.464 39.650 24.781 1.00 25.50 169 ASP A C 1
ATOM 1061 O O . ASP A 1 136 ? 50.971 39.666 23.651 1.00 27.15 169 ASP A O 1
ATOM 1066 N N . SER A 1 137 ? 51.108 40.521 25.721 1.00 20.88 170 SER A N 1
ATOM 1067 C CA . SER A 1 137 ? 50.044 41.484 25.450 1.00 24.03 170 SER A CA 1
ATOM 1068 C C . SER A 1 137 ? 50.484 42.574 24.472 1.00 30.24 170 SER A C 1
ATOM 1069 O O . SER A 1 137 ? 49.661 43.099 23.711 1.00 29.71 170 SER A O 1
ATOM 1072 N N . LYS A 1 138 ? 51.769 42.927 24.473 1.00 26.29 171 LYS A N 1
ATOM 1073 C CA . LYS A 1 138 ? 52.257 43.875 23.463 1.00 28.22 171 LYS A CA 1
ATOM 1074 C C . LYS A 1 138 ? 52.078 43.319 22.044 1.00 24.91 171 LYS A C 1
ATOM 1075 O O . LYS A 1 138 ? 51.713 44.050 21.129 1.00 29.90 171 LYS A O 1
ATOM 1081 N N . ALA A 1 139 ? 52.308 42.021 21.878 1.00 25.90 172 ALA A N 1
ATOM 1082 C CA . ALA A 1 139 ? 52.220 41.384 20.566 1.00 24.02 172 ALA A CA 1
ATOM 1083 C C . ALA A 1 139 ? 50.781 41.372 20.073 1.00 26.15 172 ALA A C 1
ATOM 1084 O O . ALA A 1 139 ? 50.518 41.337 18.863 1.00 27.27 172 ALA A O 1
ATOM 1086 N N . LEU A 1 140 ? 49.854 41.407 21.026 1.00 28.49 173 LEU A N 1
ATOM 1087 C CA . LEU A 1 140 ? 48.428 41.426 20.722 1.00 26.90 173 LEU A CA 1
ATOM 1088 C C . LEU A 1 140 ? 47.924 42.842 20.459 1.00 28.97 173 LEU A C 1
ATOM 1089 O O . LEU A 1 140 ? 46.774 43.033 20.064 1.00 35.38 173 LEU A O 1
ATOM 1094 N N . GLY A 1 141 ? 48.790 43.833 20.657 1.00 29.16 174 GLY A N 1
ATOM 1095 C CA . GLY A 1 141 ? 48.391 45.226 20.507 1.00 31.86 174 GLY A CA 1
ATOM 1096 C C . GLY A 1 141 ? 47.544 45.626 21.696 1.00 34.52 174 GLY A C 1
ATOM 1097 O O . GLY A 1 141 ? 46.712 46.535 21.621 1.00 36.97 174 GLY A O 1
ATOM 1111 N N . GLU A 1 143 ? 48.780 46.338 25.065 1.00 38.19 176 GLU A N 1
ATOM 1112 C CA A GLU A 1 143 ? 49.725 46.692 26.119 0.55 36.04 176 GLU A CA 1
ATOM 1113 C CA B GLU A 1 143 ? 49.722 46.708 26.114 0.45 36.67 176 GLU A CA 1
ATOM 1114 C C . GLU A 1 143 ? 49.012 47.289 27.332 1.00 31.71 176 GLU A C 1
ATOM 1115 O O . GLU A 1 143 ? 49.278 46.897 28.470 1.00 37.01 176 GLU A O 1
ATOM 1126 N N . LYS A 1 144 ? 48.105 48.226 27.083 1.00 36.32 177 LYS A N 1
ATOM 1127 C CA . LYS A 1 144 ? 47.360 48.886 28.156 1.00 36.79 177 LYS A CA 1
ATOM 1128 C C . LYS A 1 144 ? 46.512 47.881 28.933 1.00 38.98 177 LYS A C 1
ATOM 1129 O O . LYS A 1 144 ? 46.487 47.900 30.165 1.00 39.68 177 LYS A O 1
ATOM 1135 N N . GLU A 1 145 ? 45.847 46.980 28.214 1.00 37.81 178 GLU A N 1
ATOM 1136 C CA . GLU A 1 145 ? 45.045 45.940 28.856 1.00 32.90 178 GLU A CA 1
ATOM 1137 C C . GLU A 1 145 ? 45.931 44.981 29.644 1.00 31.35 178 GLU A C 1
ATOM 1138 O O . GLU A 1 145 ? 45.541 44.504 30.719 1.00 32.40 178 GLU A O 1
ATOM 1144 N N . GLY A 1 146 ? 47.129 44.705 29.128 1.00 26.82 179 GLY A N 1
ATOM 1145 C CA . GLY A 1 146 ? 48.081 43.873 29.849 1.00 27.40 179 GLY A CA 1
ATOM 1146 C C . GLY A 1 146 ? 48.486 44.500 31.176 1.00 30.32 179 GLY A C 1
ATOM 1147 O O . GLY A 1 146 ? 48.640 43.808 32.191 1.00 30.16 179 GLY A O 1
ATOM 1148 N N . ASP A 1 147 ? 48.671 45.815 31.168 1.00 30.64 180 ASP A N 1
ATOM 1149 C CA . ASP A 1 147 ? 49.025 46.526 32.392 1.00 31.77 180 ASP A CA 1
ATOM 1150 C C . ASP A 1 147 ? 47.878 46.471 33.394 1.00 34.80 180 ASP A C 1
ATOM 1151 O O . ASP A 1 147 ? 48.102 46.318 34.600 1.00 33.91 180 ASP A O 1
ATOM 1156 N N . GLU A 1 148 ? 46.652 46.613 32.896 1.00 34.24 181 GLU A N 1
ATOM 1157 C CA . GLU A 1 148 ? 45.476 46.551 33.759 1.00 32.54 181 GLU A CA 1
ATOM 1158 C C . GLU A 1 148 ? 45.359 45.150 34.368 1.00 32.02 181 GLU A C 1
ATOM 1159 O O . GLU A 1 148 ? 45.020 44.997 35.548 1.00 33.48 181 GLU A O 1
ATOM 1165 N N . LEU A 1 149 ? 45.681 44.133 33.576 1.00 27.48 182 LEU A N 1
ATOM 1166 C CA . LEU A 1 149 ? 45.674 42.747 34.047 1.00 27.18 182 LEU A CA 1
ATOM 1167 C C . LEU A 1 149 ? 46.717 42.517 35.137 1.00 28.72 182 LEU A C 1
ATOM 1168 O O . LEU A 1 149 ? 46.456 41.819 36.122 1.00 31.12 182 LEU A O 1
ATOM 1173 N N . ILE A 1 150 ? 47.904 43.091 34.959 1.00 29.02 183 ILE A N 1
ATOM 1174 C CA . ILE A 1 150 ? 48.943 42.977 35.981 1.00 25.50 183 ILE A CA 1
ATOM 1175 C C . ILE A 1 150 ? 48.439 43.602 37.275 1.00 28.68 183 ILE A C 1
ATOM 1176 O O . ILE A 1 150 ? 48.516 42.992 38.341 1.00 32.34 183 ILE A O 1
ATOM 1181 N N . LYS A 1 151 ? 47.902 44.812 37.177 1.00 27.96 184 LYS A N 1
ATOM 1182 C CA . LYS A 1 151 ? 47.405 45.510 38.365 1.00 27.39 184 LYS A CA 1
ATOM 1183 C C . LYS A 1 151 ? 46.299 44.702 39.061 1.00 37.58 184 LYS A C 1
ATOM 1184 O O . LYS A 1 151 ? 46.238 44.640 40.292 1.00 37.71 184 LYS A O 1
ATOM 1190 N N . ASN A 1 152 ? 45.450 44.058 38.265 1.00 32.16 185 ASN A N 1
ATOM 1191 C CA A ASN A 1 152 ? 44.336 43.289 38.810 0.58 32.71 185 ASN A CA 1
ATOM 1192 C CA B ASN A 1 152 ? 44.331 43.271 38.779 0.42 33.31 185 ASN A CA 1
ATOM 1193 C C . ASN A 1 152 ? 44.809 42.004 39.485 1.00 31.30 185 ASN A C 1
ATOM 1194 O O . ASN A 1 152 ? 44.258 41.591 40.520 1.00 31.65 185 ASN A O 1
ATOM 1203 N N . THR A 1 153 ? 45.837 41.394 38.917 1.00 24.73 186 THR A N 1
ATOM 1204 C CA . THR A 1 153 ? 46.424 40.179 39.483 1.00 23.83 186 THR A CA 1
ATOM 1205 C C . THR A 1 153 ? 47.143 40.528 40.793 1.00 29.34 186 THR A C 1
ATOM 1206 O O . THR A 1 153 ? 47.058 39.786 41.790 1.00 30.65 186 THR A O 1
ATOM 1210 N N . GLU A 1 154 ? 47.830 41.668 40.803 1.00 29.02 187 GLU A N 1
ATOM 1211 C CA . GLU A 1 154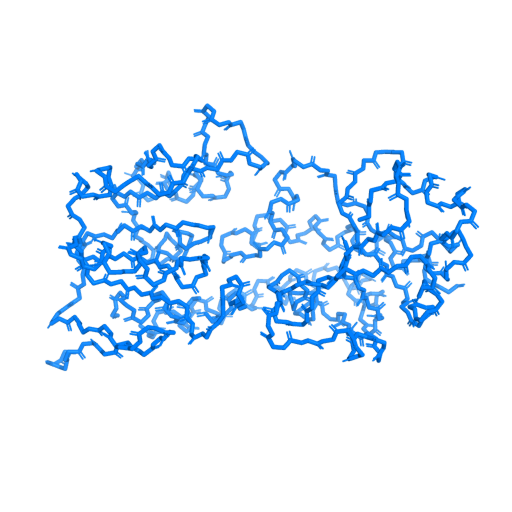 ? 48.461 42.154 42.036 1.00 28.52 187 GLU A CA 1
ATOM 1212 C C . GLU A 1 154 ? 47.423 42.399 43.120 1.00 32.86 187 GLU A C 1
ATOM 1213 O O . GLU A 1 154 ? 47.686 42.173 44.307 1.00 32.86 187 GLU A O 1
ATOM 1219 N N . ALA A 1 155 ? 46.249 42.885 42.723 1.00 32.68 188 ALA A N 1
ATOM 1220 C CA . ALA A 1 155 ? 45.170 43.109 43.683 1.00 32.60 188 ALA A CA 1
ATOM 1221 C C . ALA A 1 155 ? 44.626 41.798 44.256 1.00 31.35 188 ALA A C 1
ATOM 1222 O O . ALA A 1 155 ? 44.227 41.744 45.427 1.00 35.53 188 ALA A O 1
ATOM 1224 N N . ARG A 1 156 ? 44.601 40.749 43.438 1.00 30.05 189 ARG A N 1
ATOM 1225 C CA . ARG A 1 156 ? 44.133 39.437 43.894 1.00 36.03 189 ARG A CA 1
ATOM 1226 C C . ARG A 1 156 ? 45.082 38.869 44.946 1.00 34.58 189 ARG A C 1
ATOM 1227 O O . ARG A 1 156 ? 44.649 38.309 45.957 1.00 31.83 189 ARG A O 1
ATOM 1235 N N . ILE A 1 157 ? 46.377 39.019 44.699 1.00 29.72 190 ILE A N 1
ATOM 1236 C CA . ILE A 1 157 ? 47.400 38.558 45.638 1.00 27.77 190 ILE A CA 1
ATOM 1237 C C . ILE A 1 157 ? 47.258 39.290 46.961 1.00 30.11 190 ILE A C 1
ATOM 1238 O O . ILE A 1 157 ? 47.203 38.670 48.032 1.00 30.35 190 ILE A O 1
ATOM 1243 N N . SER A 1 158 ? 47.160 40.614 46.887 1.00 27.30 191 SER A N 1
ATOM 1244 C CA . SER A 1 158 ? 47.018 41.433 48.080 1.00 32.03 191 SER A CA 1
ATOM 1245 C C . SER A 1 158 ? 45.765 41.065 48.874 1.00 39.27 191 SER A C 1
ATOM 1246 O O . SER A 1 158 ? 45.797 40.978 50.110 1.00 37.94 191 SER A O 1
ATOM 1249 N N . LYS A 1 159 ? 44.665 40.832 48.162 1.00 34.76 192 LYS A N 1
ATOM 1250 C CA . LYS A 1 159 ? 43.411 40.465 48.805 1.00 39.06 192 LYS A CA 1
ATOM 1251 C C . LYS A 1 159 ? 43.532 39.150 49.576 1.00 39.12 192 LYS A C 1
ATOM 1252 O O . LYS A 1 159 ? 43.053 39.046 50.713 1.00 41.77 192 LYS A O 1
ATOM 1258 N N . GLU A 1 160 ? 44.173 38.155 48.966 1.00 35.83 193 GLU A N 1
ATOM 1259 C CA . GLU A 1 160 ? 44.300 36.854 49.606 1.00 37.94 193 GLU A CA 1
ATOM 1260 C C . GLU A 1 160 ? 45.163 36.942 50.870 1.00 38.42 193 GLU A C 1
ATOM 1261 O O . GLU A 1 160 ? 44.841 36.330 51.887 1.00 38.41 193 GLU A O 1
ATOM 1267 N N . LEU A 1 161 ? 46.253 37.706 50.797 1.00 33.38 194 LEU A N 1
ATOM 1268 C CA . LEU A 1 161 ? 47.083 37.969 51.977 1.00 39.15 194 LEU A CA 1
ATOM 1269 C C . LEU A 1 161 ? 46.307 38.677 53.089 1.00 42.05 194 LEU A C 1
ATOM 1270 O O . LEU A 1 161 ? 46.382 38.273 54.253 1.00 43.57 194 LEU A O 1
ATOM 1275 N N . GLU A 1 162 ? 45.570 39.731 52.741 1.00 34.25 195 GLU A N 1
ATOM 1276 C CA . GLU A 1 162 ? 44.796 40.476 53.738 1.00 40.99 195 GLU A CA 1
ATOM 1277 C C . GLU A 1 162 ? 43.709 39.604 54.361 1.00 44.54 195 GLU A C 1
ATOM 1278 O O . GLU A 1 162 ? 43.285 39.824 55.494 1.00 41.38 195 GLU A O 1
ATOM 1284 N N . LYS A 1 163 ? 43.268 38.609 53.603 1.00 42.74 196 LYS A N 1
ATOM 1285 C CA A LYS A 1 163 ? 42.210 37.703 54.037 0.48 47.51 196 LYS A CA 1
ATOM 1286 C CA B LYS A 1 163 ? 42.209 37.711 54.045 0.52 47.50 196 LYS A CA 1
ATOM 1287 C C . LYS A 1 163 ? 42.707 36.747 55.117 1.00 39.74 196 LYS A C 1
ATOM 1288 O O . LYS A 1 163 ? 41.938 36.288 55.958 1.00 42.09 196 LYS A O 1
ATOM 1299 N N . HIS A 1 164 ? 44.002 36.452 55.085 1.00 38.88 197 HIS A N 1
ATOM 1300 C CA . HIS A 1 164 ? 44.609 35.536 56.048 1.00 46.35 197 HIS A CA 1
ATOM 1301 C C . HIS A 1 164 ? 45.837 36.194 56.670 1.00 40.25 197 HIS A C 1
ATOM 1302 O O . HIS A 1 164 ? 46.971 35.889 56.283 1.00 42.06 197 HIS A O 1
ATOM 1309 N N . PRO A 1 165 ? 45.615 37.120 57.612 1.00 40.25 198 PRO A N 1
ATOM 1310 C CA . PRO A 1 165 ? 46.677 37.938 58.210 1.00 46.39 198 PRO A CA 1
ATOM 1311 C C . PRO A 1 165 ? 47.734 37.103 58.926 1.00 49.92 198 PRO A C 1
ATOM 1312 O O . PRO A 1 165 ? 48.915 37.457 58.908 1.00 46.68 198 PRO A O 1
ATOM 1316 N N . GLU A 1 166 ? 47.312 36.012 59.554 1.00 47.16 199 GLU A N 1
ATOM 1317 C CA . GLU A 1 166 ? 48.238 35.149 60.284 1.00 53.87 199 GLU A CA 1
ATOM 1318 C C . GLU A 1 166 ? 49.234 34.482 59.335 1.00 45.62 199 GLU A C 1
ATOM 1319 O O . GLU A 1 166 ? 50.404 34.316 59.676 1.00 47.94 199 GLU A O 1
ATOM 1325 N N . ILE A 1 167 ? 48.774 34.116 58.141 1.00 39.90 200 ILE A N 1
ATOM 1326 C CA . ILE A 1 167 ? 49.659 33.518 57.153 1.00 36.67 200 ILE A CA 1
ATOM 1327 C C . ILE A 1 167 ? 50.579 34.597 56.621 1.00 41.26 200 ILE A C 1
ATOM 1328 O O . ILE A 1 167 ? 51.787 34.388 56.489 1.00 38.15 200 ILE A O 1
ATOM 1333 N N . LYS A 1 168 ? 50.001 35.755 56.307 1.00 42.51 201 LYS A N 1
ATOM 1334 C CA . LYS A 1 168 ? 50.772 36.857 55.735 1.00 37.50 201 LYS A CA 1
ATOM 1335 C C . LYS A 1 168 ? 51.886 37.286 56.685 1.00 42.68 201 LYS A C 1
ATOM 1336 O O . LYS A 1 168 ? 53.013 37.543 56.254 1.00 44.66 201 LYS A O 1
ATOM 1342 N N . GLY A 1 169 ? 51.561 37.344 57.977 1.00 39.60 202 GLY A N 1
ATOM 1343 C CA . GLY A 1 169 ? 52.531 37.698 58.998 1.00 48.18 202 GLY A CA 1
ATOM 1344 C C . GLY A 1 169 ? 53.589 36.622 59.192 1.00 46.89 202 GLY A C 1
ATOM 1345 O O . GLY A 1 169 ? 54.761 36.923 59.428 1.00 49.39 202 GLY A O 1
ATOM 1346 N N . LYS A 1 170 ? 53.175 35.363 59.086 1.00 45.26 203 LYS A N 1
ATOM 1347 C CA . LYS A 1 170 ? 54.079 34.231 59.269 1.00 50.58 203 LYS A CA 1
ATOM 1348 C C . LYS A 1 170 ? 55.130 34.153 58.165 1.00 50.49 203 LYS A C 1
ATOM 1349 O O . LYS A 1 170 ? 56.298 33.840 58.417 1.00 50.60 203 LYS A O 1
ATOM 1355 N N . ILE A 1 171 ? 54.716 34.428 56.934 1.00 37.38 204 ILE A N 1
ATOM 1356 C CA . ILE A 1 171 ? 55.628 34.252 55.810 1.00 34.71 204 ILE A CA 1
ATOM 1357 C C . ILE A 1 171 ? 56.424 35.520 55.473 1.00 41.16 204 ILE A C 1
ATOM 1358 O O . ILE A 1 171 ? 57.480 35.441 54.849 1.00 37.20 204 ILE A O 1
ATOM 1363 N N . LYS A 1 172 ? 55.925 36.686 55.878 1.00 40.56 205 LYS A N 1
ATOM 1364 C CA . LYS A 1 172 ? 56.580 37.949 55.515 1.00 42.49 205 LYS A CA 1
ATOM 1365 C C . LYS A 1 172 ? 58.039 38.010 55.982 1.00 37.78 205 LYS A C 1
ATOM 1366 O O . LYS A 1 172 ? 58.323 37.873 57.164 1.00 40.16 205 LYS A O 1
ATOM 1372 N N . GLY A 1 173 ? 58.960 38.195 55.039 1.00 34.74 206 GLY A N 1
ATOM 1373 C CA . GLY A 1 173 ? 60.366 38.351 55.374 1.00 38.07 206 GLY A CA 1
ATOM 1374 C C . GLY A 1 173 ? 61.108 37.044 55.613 1.00 36.87 206 GLY A C 1
ATOM 1375 O O . GLY A 1 173 ? 62.302 37.049 55.923 1.00 37.59 206 GLY A O 1
ATOM 1376 N N . LYS A 1 174 ? 60.407 35.923 55.481 1.00 32.32 207 LYS A N 1
ATOM 1377 C CA . LYS A 1 174 ? 61.056 34.623 55.603 1.00 32.63 207 LYS A CA 1
ATOM 1378 C C . LYS A 1 174 ? 61.938 34.405 54.377 1.00 27.58 207 LYS A C 1
ATOM 1379 O O . LYS A 1 174 ? 61.508 34.652 53.241 1.00 28.47 207 LYS A O 1
ATOM 1385 N N . LYS A 1 175 ? 63.170 33.950 54.610 1.00 29.41 208 LYS A N 1
ATOM 1386 C CA . LYS A 1 175 ? 64.114 33.665 53.524 1.00 27.11 208 LYS A CA 1
ATOM 1387 C C . LYS A 1 175 ? 63.844 32.292 52.917 1.00 25.88 208 LYS A C 1
ATOM 1388 O O . LYS A 1 175 ? 63.879 31.271 53.614 1.00 26.32 208 LYS A O 1
ATOM 1394 N N . VAL A 1 176 ? 63.597 32.263 51.615 1.00 21.98 209 VAL A N 1
ATOM 1395 C CA . VAL A 1 176 ? 63.104 31.057 50.979 1.00 22.42 209 VAL A CA 1
ATOM 1396 C C . VAL A 1 176 ? 63.944 30.683 49.768 1.00 24.82 209 VAL A C 1
ATOM 1397 O O . VAL A 1 176 ? 64.469 31.563 49.077 1.00 25.34 209 VAL A O 1
ATOM 1401 N N . LEU A 1 177 ? 64.076 29.379 49.532 1.00 21.92 210 LEU A N 1
ATOM 1402 C CA . LEU A 1 177 ? 64.619 28.881 48.267 1.00 19.32 210 LEU A CA 1
ATOM 1403 C C . LEU A 1 177 ? 63.614 27.917 47.668 1.00 20.37 210 LEU A C 1
ATOM 1404 O O . LEU A 1 177 ? 63.078 27.061 48.384 1.00 21.59 210 LEU A O 1
ATOM 1409 N N . PHE A 1 178 ? 63.348 28.047 46.364 1.00 20.81 211 PHE A N 1
ATOM 1410 C CA . PHE A 1 178 ? 62.590 27.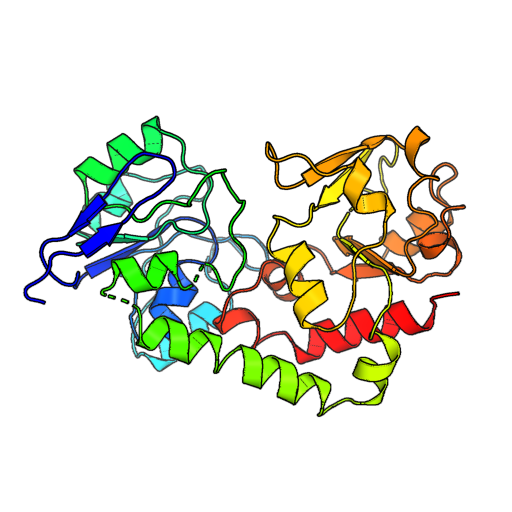024 45.652 1.00 19.61 211 PHE A CA 1
ATOM 1411 C C . PHE A 1 178 ? 63.600 26.046 45.053 1.00 17.51 211 PHE A C 1
ATOM 1412 O O . PHE A 1 178 ? 64.536 26.465 44.361 1.00 19.67 211 PHE A O 1
ATOM 1420 N N . THR A 1 179 ? 63.423 24.751 45.324 1.00 19.47 212 THR A N 1
ATOM 1421 C CA . THR A 1 179 ? 64.395 23.740 44.907 1.00 19.02 212 THR A CA 1
ATOM 1422 C C . THR A 1 179 ? 63.715 22.573 44.216 1.00 20.59 212 THR A C 1
ATOM 1423 O O . THR A 1 179 ? 62.495 22.437 44.269 1.00 19.79 212 THR A O 1
ATOM 1435 N N . ILE A 1 181 ? 64.472 18.669 44.775 1.00 23.82 214 ILE A N 1
ATOM 1436 C CA . ILE A 1 181 ? 65.293 17.685 45.474 1.00 26.35 214 ILE A CA 1
ATOM 1437 C C . ILE A 1 181 ? 64.676 16.310 45.280 1.00 28.96 214 ILE A C 1
ATOM 1438 O O . ILE A 1 181 ? 63.496 16.108 45.551 1.00 32.50 214 ILE A O 1
ATOM 1443 N N . ASN A 1 182 ? 65.474 15.373 44.791 1.00 25.47 215 ASN A N 1
ATOM 1444 C CA A ASN A 1 182 ? 65.077 13.969 44.605 0.59 26.20 215 ASN A CA 1
ATOM 1445 C CA B ASN A 1 182 ? 64.992 14.018 44.679 0.41 26.99 215 ASN A CA 1
ATOM 1446 C C . ASN A 1 182 ? 65.563 13.170 45.803 1.00 28.37 215 ASN A C 1
ATOM 1447 O O . ASN A 1 182 ? 66.756 12.897 45.882 1.00 26.41 215 ASN A O 1
ATOM 1456 N N . ALA A 1 183 ? 64.667 12.805 46.721 1.00 27.63 216 ALA A N 1
ATOM 1457 C CA . ALA A 1 183 ? 65.060 12.136 47.956 1.00 34.13 216 ALA A CA 1
ATOM 1458 C C . ALA A 1 183 ? 65.820 10.837 47.721 1.00 33.23 216 ALA A C 1
ATOM 1459 O O . ALA A 1 183 ? 66.586 10.387 48.576 1.00 35.40 216 ALA A O 1
ATOM 1461 N N . ALA A 1 184 ? 65.613 10.235 46.555 1.00 34.85 217 ALA A N 1
ATOM 1462 C CA . ALA A 1 184 ? 66.276 8.981 46.217 1.00 32.79 217 ALA A CA 1
ATOM 1463 C C . ALA A 1 184 ? 67.772 9.148 45.931 1.00 40.01 217 ALA A C 1
ATOM 1464 O O . ALA A 1 184 ? 68.529 8.180 45.982 1.00 41.08 217 ALA A O 1
ATOM 1466 N N . ASP A 1 185 ? 68.192 10.370 45.613 1.00 36.06 218 ASP A N 1
ATOM 1467 C CA . ASP A 1 185 ? 69.605 10.658 45.347 1.00 33.69 218 ASP A CA 1
ATOM 1468 C C . ASP A 1 185 ? 69.869 12.132 45.657 1.00 34.07 218 ASP A C 1
ATOM 1469 O O . ASP A 1 185 ? 69.647 13.000 44.808 1.00 30.56 218 ASP A O 1
ATOM 1474 N N . THR A 1 186 ? 70.348 12.417 46.864 1.00 30.39 219 THR A N 1
ATOM 1475 C CA . THR A 1 186 ? 70.546 13.802 47.277 1.00 27.90 219 THR A CA 1
ATOM 1476 C C . THR A 1 186 ? 71.960 14.299 46.976 1.00 30.88 219 THR A C 1
ATOM 1477 O O . THR A 1 186 ? 72.340 15.377 47.425 1.00 34.68 219 THR A O 1
ATOM 1481 N N . SER A 1 187 ? 72.736 13.529 46.213 1.00 27.54 220 SER A N 1
ATOM 1482 C CA . SER A 1 187 ? 74.122 13.921 45.942 1.00 26.62 220 SER A CA 1
ATOM 1483 C C . SER A 1 187 ? 74.181 15.240 45.154 1.00 29.11 220 SER A C 1
ATOM 1484 O O . SER A 1 187 ? 75.171 15.984 45.253 1.00 31.83 220 SER A O 1
ATOM 1487 N N . LYS A 1 188 ? 73.141 15.502 44.361 1.00 29.31 221 LYS A N 1
ATOM 1488 C CA . LYS A 1 188 ? 72.959 16.784 43.679 1.00 28.83 221 LYS A CA 1
ATOM 1489 C C . LYS A 1 188 ? 71.498 17.178 43.703 1.00 34.29 221 LYS A C 1
ATOM 1490 O O . LYS A 1 188 ? 70.612 16.316 43.673 1.00 31.40 221 LYS A O 1
ATOM 1496 N N . PHE A 1 189 ? 71.247 18.481 43.772 1.00 23.88 222 PHE A N 1
ATOM 1497 C CA . PHE A 1 189 ? 69.883 18.979 43.662 1.00 21.66 222 PHE A CA 1
ATOM 1498 C C . PHE A 1 189 ? 69.861 20.324 42.964 1.00 24.20 222 PHE A C 1
ATOM 1499 O O . PHE A 1 189 ? 70.916 20.853 42.620 1.00 25.68 222 PHE A O 1
ATOM 1507 N N . TRP A 1 190 ? 68.671 20.860 42.711 1.00 24.18 223 TRP A N 1
ATOM 1508 C CA . TRP A 1 190 ? 68.567 22.114 41.967 1.00 20.64 223 TRP A CA 1
ATOM 1509 C C . TRP A 1 190 ? 68.011 23.242 42.825 1.00 18.59 223 TRP A C 1
ATOM 1510 O O . TRP A 1 190 ? 67.123 23.029 43.665 1.00 21.02 223 TRP A O 1
ATOM 1521 N N . ILE A 1 191 ? 68.515 24.449 42.573 1.00 20.06 224 ILE A N 1
ATOM 1522 C CA . ILE A 1 191 ? 67.915 25.655 43.140 1.00 21.20 224 ILE A CA 1
ATOM 1523 C C . ILE A 1 191 ? 67.454 26.547 41.989 1.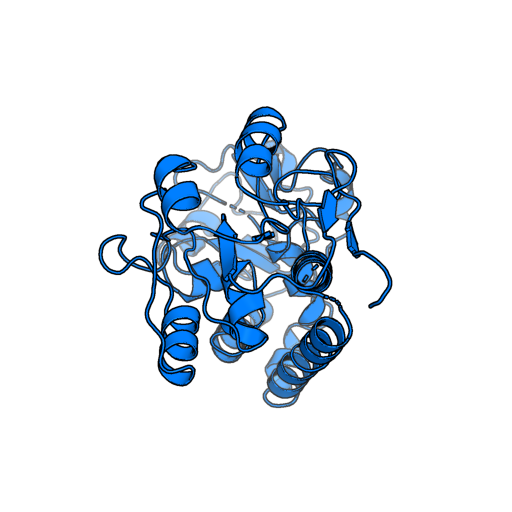00 18.89 224 ILE A C 1
ATOM 1524 O O . ILE A 1 191 ? 68.247 26.874 41.100 1.00 22.04 224 ILE A O 1
ATOM 1529 N N . TYR A 1 192 ? 66.180 26.930 41.989 1.00 18.61 225 TYR A N 1
ATOM 1530 C CA . TYR A 1 192 ? 65.690 27.846 40.954 1.00 19.38 225 TYR A CA 1
ATOM 1531 C C . TYR A 1 192 ? 66.162 29.266 41.279 1.00 22.92 225 TYR A C 1
ATOM 1532 O O . TYR A 1 192 ? 66.085 29.703 42.434 1.00 24.19 225 TYR A O 1
ATOM 1541 N N . THR A 1 193 ? 66.682 29.961 40.270 1.00 21.01 226 THR A N 1
ATOM 1542 C CA . THR A 1 193 ? 67.317 31.271 40.456 1.00 23.70 226 THR A CA 1
ATOM 1543 C C . THR A 1 193 ? 66.289 32.394 40.456 1.00 21.21 226 THR A C 1
ATOM 1544 O O . THR A 1 193 ? 65.114 32.177 40.158 1.00 21.93 226 THR A O 1
ATOM 1548 N N . SER A 1 194 ? 66.746 33.611 40.736 1.00 24.89 227 SER A N 1
ATOM 1549 C CA . SER A 1 194 ? 65.829 34.746 40.835 1.00 23.56 227 SER A CA 1
ATOM 1550 C C . SER A 1 194 ? 65.185 35.111 39.499 1.00 25.98 227 SER A C 1
ATOM 1551 O O . SER A 1 194 ? 64.192 35.836 39.474 1.00 26.90 227 SER A O 1
ATOM 1554 N N . LYS A 1 195 ? 65.737 34.625 38.390 1.00 24.35 228 LYS A N 1
ATOM 1555 C CA . LYS A 1 195 ? 65.132 34.946 37.094 1.00 24.78 228 LYS A CA 1
ATOM 1556 C C . LYS A 1 195 ? 64.106 33.897 36.642 1.00 23.32 228 LYS A C 1
ATOM 1557 O O . LYS A 1 195 ? 63.528 34.031 35.552 1.00 24.16 228 LYS A O 1
ATOM 1563 N N . ASP A 1 196 ? 63.889 32.874 37.469 1.00 20.08 229 ASP A N 1
ATOM 1564 C CA . ASP A 1 196 ? 62.848 31.871 37.217 1.00 18.75 229 ASP A CA 1
ATOM 1565 C C . ASP A 1 196 ? 61.524 32.345 37.826 1.00 17.92 229 ASP A C 1
ATOM 1566 O O . ASP A 1 196 ? 61.477 32.786 38.970 1.00 20.82 229 ASP A O 1
ATOM 1571 N N . PRO A 1 197 ? 60.430 32.269 37.059 1.00 18.93 230 PRO A N 1
ATOM 1572 C CA . PRO A 1 197 ? 59.168 32.807 37.577 1.00 18.94 230 PRO A CA 1
ATOM 1573 C C . PRO A 1 197 ? 58.654 32.158 38.865 1.00 20.14 230 PRO A C 1
ATOM 1574 O O . PRO A 1 197 ? 57.926 32.818 39.630 1.00 18.86 230 PRO A O 1
ATOM 1578 N N . ARG A 1 198 ? 58.990 30.893 39.117 1.00 19.11 231 ARG A N 1
ATOM 1579 C CA . ARG A 1 198 ? 58.460 30.252 40.318 1.00 18.13 231 ARG A CA 1
ATOM 1580 C C . ARG A 1 198 ? 59.196 30.732 41.560 1.00 18.62 231 ARG A C 1
ATOM 1581 O O . ARG A 1 198 ? 58.630 30.742 42.653 1.00 19.44 231 ARG A O 1
ATOM 1589 N N . ALA A 1 199 ? 60.446 31.167 41.386 1.00 18.51 232 ALA A N 1
ATOM 1590 C CA . ALA A 1 199 ? 61.190 31.740 42.501 1.00 18.74 232 ALA A CA 1
ATOM 1591 C C . ALA A 1 199 ? 60.728 33.172 42.764 1.00 21.04 232 ALA A C 1
ATOM 1592 O O . ALA A 1 199 ? 60.415 33.534 43.905 1.00 21.52 232 ALA A O 1
ATOM 1594 N N . ASN A 1 200 ? 60.675 34.000 41.721 1.00 21.13 233 ASN A N 1
ATOM 1595 C CA . ASN A 1 200 ? 60.263 35.380 41.951 1.00 19.82 233 ASN A CA 1
ATOM 1596 C C . ASN A 1 200 ? 58.837 35.524 42.479 1.00 18.97 233 ASN A C 1
ATOM 1597 O O . ASN A 1 200 ? 58.553 36.471 43.216 1.00 21.13 233 ASN A O 1
ATOM 1602 N N . TYR A 1 201 ? 57.939 34.611 42.104 1.00 19.01 234 TYR A N 1
ATOM 1603 C CA . TYR A 1 201 ? 56.553 34.661 42.597 1.00 20.14 234 TYR A CA 1
ATOM 1604 C C . TYR A 1 201 ? 56.535 34.652 44.124 1.00 21.54 234 TYR A C 1
ATOM 1605 O O . TYR A 1 201 ? 55.677 35.283 44.750 1.00 23.82 234 TYR A O 1
ATOM 1614 N N . LEU A 1 202 ? 57.495 33.961 44.735 1.00 19.55 235 LEU A N 1
ATOM 1615 C CA . LEU A 1 202 ? 57.531 33.918 46.197 1.00 20.32 235 LEU A CA 1
ATOM 1616 C C . LEU A 1 202 ? 57.705 35.311 46.791 1.00 22.08 235 LEU A C 1
ATOM 1617 O O . LEU A 1 202 ? 57.184 35.603 47.879 1.00 23.28 235 LEU A O 1
ATOM 1622 N N . THR A 1 203 ? 58.411 36.197 46.086 1.00 23.14 236 THR A N 1
ATOM 1623 C CA . THR A 1 203 ? 58.584 37.552 46.602 1.00 21.17 236 THR A CA 1
ATOM 1624 C C . THR A 1 203 ? 57.293 38.368 46.493 1.00 24.02 236 THR A C 1
ATOM 1625 O O . THR A 1 203 ? 57.064 39.284 47.289 1.00 28.38 236 THR A O 1
ATOM 1629 N N . ASP A 1 204 ? 56.445 38.022 45.529 1.00 23.20 237 ASP A N 1
ATOM 1630 C CA . ASP A 1 204 ? 55.141 38.680 45.408 1.00 26.47 237 ASP A CA 1
ATOM 1631 C C . ASP A 1 204 ? 54.278 38.387 46.635 1.00 26.21 237 ASP A C 1
ATOM 1632 O O . ASP A 1 204 ? 53.367 39.163 46.961 1.00 26.57 237 ASP A O 1
ATOM 1637 N N . LEU A 1 205 ? 54.582 37.273 47.307 1.00 24.80 238 LEU A N 1
ATOM 1638 C CA . LEU A 1 205 ? 53.815 36.804 48.465 1.00 27.69 238 LEU A CA 1
ATOM 1639 C C . LEU A 1 205 ? 54.411 37.289 49.779 1.00 29.33 238 LEU A C 1
ATOM 1640 O O . LEU A 1 205 ? 53.866 37.026 50.862 1.00 32.00 238 LEU A O 1
ATOM 1645 N N . GLY A 1 206 ? 55.541 37.988 49.698 1.00 28.98 239 GLY A N 1
ATOM 1646 C CA . GLY A 1 206 ? 56.126 38.588 50.881 1.00 27.26 239 GLY A CA 1
ATOM 1647 C C . GLY A 1 206 ? 57.386 37.913 51.383 1.00 26.16 239 GLY A C 1
ATOM 1648 O O . GLY A 1 206 ? 58.043 38.438 52.290 1.00 30.92 239 GLY A O 1
ATOM 1649 N N . LEU A 1 207 ? 57.723 36.759 50.813 1.00 27.03 240 LEU A N 1
ATOM 1650 C CA . LEU A 1 207 ? 58.980 36.103 51.159 1.00 27.81 240 LEU A CA 1
ATOM 1651 C C . LEU A 1 207 ? 60.148 36.817 50.477 1.00 31.33 240 LEU A C 1
ATOM 1652 O O . LEU A 1 207 ? 59.939 37.650 49.594 1.00 27.98 240 LEU A O 1
ATOM 1657 N N . VAL A 1 208 ? 61.368 36.527 50.922 1.00 26.92 241 VAL A N 1
ATOM 1658 C CA . VAL A 1 208 ? 62.564 37.117 50.313 1.00 29.52 241 VAL A CA 1
ATOM 1659 C C . VAL A 1 208 ? 63.585 36.012 50.052 1.00 27.62 241 VAL A C 1
ATOM 1660 O O . VAL A 1 208 ? 63.477 34.917 50.611 1.00 27.16 241 VAL A O 1
ATOM 1664 N N . PHE A 1 209 ? 64.572 36.292 49.204 1.00 29.57 242 PHE A N 1
ATOM 1665 C CA . PHE A 1 209 ? 65.646 35.328 48.955 1.00 28.39 242 PHE A CA 1
ATOM 1666 C C . PHE A 1 209 ? 66.751 35.497 49.994 1.00 29.34 242 PHE A C 1
ATOM 1667 O O . PHE A 1 209 ? 67.016 36.615 50.445 1.00 33.24 242 PHE A O 1
ATOM 1675 N N . PRO A 1 210 ? 67.407 34.391 50.389 1.00 32.54 243 PRO A N 1
ATOM 1676 C CA . PRO A 1 210 ? 68.556 34.549 51.289 1.00 33.88 243 PRO A CA 1
ATOM 1677 C C . PRO A 1 210 ? 69.768 35.040 50.514 1.00 38.38 243 PRO A C 1
ATOM 1678 O O . PRO A 1 210 ? 69.776 34.947 49.285 1.00 30.30 243 PRO A O 1
ATOM 1682 N N . GLU A 1 211 ? 70.778 35.546 51.211 1.00 36.11 244 GLU A N 1
ATOM 1683 C CA . GLU A 1 211 ? 71.968 36.032 50.526 1.00 41.71 244 GLU A CA 1
ATOM 1684 C C . GLU A 1 211 ? 72.665 34.916 49.743 1.00 37.58 244 GLU A C 1
ATOM 1685 O O . GLU A 1 211 ? 73.319 35.179 48.735 1.00 39.96 244 GLU A O 1
ATOM 1691 N N . SER A 1 212 ? 72.499 33.673 50.194 1.00 31.94 245 SER A N 1
ATOM 1692 C CA . SER A 1 212 ? 73.156 32.524 49.562 1.00 33.55 245 SER A CA 1
ATOM 1693 C C . SER A 1 212 ? 72.769 32.330 48.093 1.00 34.19 245 SER A C 1
ATOM 1694 O O . SER A 1 212 ? 73.560 31.803 47.309 1.00 37.76 245 SER A O 1
ATOM 1697 N N . LEU A 1 213 ? 71.566 32.756 47.721 1.00 33.36 246 LEU A N 1
ATOM 1698 C CA . LEU A 1 213 ? 71.108 32.609 46.334 1.00 27.20 246 LEU A CA 1
ATOM 1699 C C . LEU A 1 213 ? 72.018 33.350 45.350 1.00 35.62 246 LEU A C 1
ATOM 1700 O O . LEU A 1 213 ? 72.244 32.880 44.229 1.00 34.95 246 LEU A O 1
ATOM 1705 N N . LYS A 1 214 ? 72.553 34.495 45.777 1.00 36.55 247 LYS A N 1
ATOM 1706 C CA . LYS A 1 214 ? 73.382 35.334 44.912 1.00 44.08 247 LYS A CA 1
ATOM 1707 C C . LYS A 1 214 ? 74.577 34.581 44.355 1.00 47.25 247 LYS A C 1
ATOM 1708 O O . LYS A 1 214 ? 74.979 34.803 43.215 1.00 47.42 247 LYS A O 1
ATOM 1714 N N . GLU A 1 215 ? 75.138 33.685 45.161 1.00 43.32 248 GLU A N 1
ATOM 1715 C CA . GLU A 1 215 ? 76.306 32.914 44.751 1.00 56.96 248 GLU A CA 1
ATOM 1716 C C . GLU A 1 215 ? 75.977 31.987 43.585 1.00 53.29 248 GLU A C 1
ATOM 1717 O O . GLU A 1 215 ? 76.802 31.768 42.691 1.00 56.20 248 GLU A O 1
ATOM 1723 N N . PHE A 1 216 ? 74.756 31.465 43.598 1.00 43.33 249 PHE A N 1
ATOM 1724 C CA . PHE A 1 216 ? 74.302 30.495 42.614 1.00 41.18 249 PHE A CA 1
ATOM 1725 C C . PHE A 1 216 ? 73.742 31.147 41.349 1.00 48.47 249 PHE A C 1
ATOM 1726 O O . PHE A 1 216 ? 73.476 30.459 40.359 1.00 51.00 249 PHE A O 1
ATOM 1734 N N . GLU A 1 217 ? 73.555 32.466 41.391 1.00 48.21 250 GLU A N 1
ATOM 1735 C CA . GLU A 1 217 ? 72.978 33.197 40.263 1.00 51.52 250 GLU A CA 1
ATOM 1736 C C . GLU A 1 217 ? 73.890 33.132 39.055 1.00 59.30 250 GLU A C 1
ATOM 1737 O O . GLU A 1 217 ? 75.116 33.111 39.184 1.00 54.24 250 GLU A O 1
ATOM 1743 N N . SER A 1 218 ? 73.277 33.097 37.878 1.00 56.50 251 SER A N 1
ATOM 1744 C CA . SER A 1 218 ? 74.019 33.100 36.630 1.00 65.16 251 SER A CA 1
ATOM 1745 C C . SER A 1 218 ? 73.054 33.391 35.482 1.00 71.27 251 SER A C 1
ATOM 1746 O O . SER A 1 218 ? 72.037 32.709 35.329 1.00 64.87 251 SER A O 1
ATOM 1749 N N . GLU A 1 219 ? 73.376 34.416 34.693 1.00 73.60 252 GLU A N 1
ATOM 1750 C CA . GLU A 1 219 ? 72.516 34.896 33.610 1.00 73.26 252 GLU A CA 1
ATOM 1751 C C . GLU A 1 219 ? 72.124 33.765 32.657 1.00 68.98 252 GLU A C 1
ATOM 1752 O O . GLU A 1 219 ? 71.063 33.798 32.036 1.00 53.17 252 GLU A O 1
ATOM 1758 N N . ASP A 1 220 ? 72.982 32.749 32.598 1.00 75.35 253 ASP A N 1
ATOM 1759 C CA . ASP A 1 220 ? 72.871 31.642 31.653 1.00 72.76 253 ASP A CA 1
ATOM 1760 C C . ASP A 1 220 ? 71.734 30.648 31.911 1.00 56.19 253 ASP A C 1
ATOM 1761 O O . ASP A 1 220 ? 71.350 29.915 30.994 1.00 60.07 253 ASP A O 1
ATOM 1766 N N . SER A 1 221 ? 71.215 30.587 33.140 1.00 54.11 254 SER A N 1
ATOM 1767 C CA A SER A 1 221 ? 70.143 29.632 33.416 0.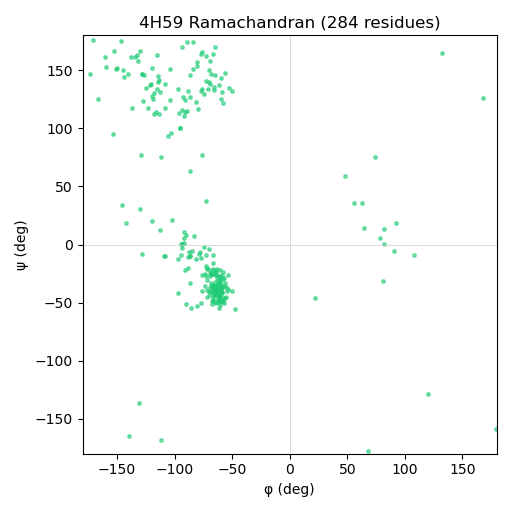63 41.71 254 SER A CA 1
ATOM 1768 C CA B SER A 1 221 ? 70.240 29.564 33.522 0.37 43.12 254 SER A CA 1
ATOM 1769 C C . SER A 1 221 ? 69.152 30.050 34.487 1.00 37.05 254 SER A C 1
ATOM 1770 O O . SER A 1 221 ? 69.360 31.016 35.232 1.00 37.07 254 SER A O 1
ATOM 1775 N N . PHE A 1 222 ? 68.029 29.329 34.509 1.00 27.80 255 PHE A N 1
ATOM 1776 C CA . PHE A 1 222 ? 66.930 29.588 35.428 1.00 22.20 255 PHE A CA 1
ATOM 1777 C C . PHE A 1 222 ? 67.044 28.706 36.678 1.00 22.39 255 PHE A C 1
ATOM 1778 O O . PHE A 1 222 ? 66.298 28.878 37.650 1.00 22.18 255 PHE A O 1
ATOM 1786 N N . ALA A 1 223 ? 67.972 27.754 36.642 1.00 23.62 256 ALA A N 1
ATOM 1787 C CA . ALA A 1 223 ? 68.222 26.926 37.815 1.00 22.85 256 ALA A CA 1
ATOM 1788 C C . ALA A 1 223 ? 69.665 26.491 37.821 1.00 24.12 256 ALA A C 1
ATOM 1789 O O . ALA A 1 223 ? 70.301 26.363 36.770 1.00 29.21 256 ALA A O 1
ATOM 1791 N N . LYS A 1 224 ? 70.175 26.269 39.024 1.00 23.67 257 LYS A N 1
ATOM 1792 C CA . LYS A 1 224 ? 71.553 25.854 39.187 1.00 29.56 257 LYS A CA 1
ATOM 1793 C C . LYS A 1 224 ? 71.600 24.519 39.906 1.00 23.59 257 LYS A C 1
ATOM 1794 O O . LYS A 1 224 ? 70.869 24.306 40.880 1.00 22.34 257 LYS A O 1
ATOM 1800 N N . GLU A 1 225 ? 72.459 23.625 39.422 1.00 27.31 258 GLU A N 1
ATOM 1801 C CA . GLU A 1 225 ? 72.649 22.333 40.074 1.00 27.48 258 GLU A CA 1
ATOM 1802 C C . GLU A 1 225 ? 73.699 22.462 41.165 1.00 28.40 258 GLU A C 1
ATOM 1803 O O . GLU A 1 225 ? 74.826 22.917 40.914 1.00 34.24 258 GLU A O 1
ATOM 1809 N N . ILE A 1 226 ? 73.322 22.034 42.362 1.00 27.40 259 ILE A N 1
ATOM 1810 C CA . ILE A 1 226 ? 74.130 22.205 43.566 1.00 30.80 259 ILE A CA 1
ATOM 1811 C C . ILE A 1 226 ? 74.550 20.824 44.051 1.00 27.54 259 ILE A C 1
ATOM 1812 O O . ILE A 1 226 ? 73.748 19.888 44.011 1.00 31.00 259 ILE A O 1
ATOM 1817 N N . SER A 1 227 ? 75.790 20.702 44.512 1.00 27.60 260 SER A N 1
ATOM 1818 C CA . SER A 1 227 ? 76.283 19.462 45.096 1.00 26.17 260 SER A CA 1
ATOM 1819 C C . SER A 1 227 ? 75.895 19.400 46.570 1.00 31.98 260 SER A C 1
ATOM 1820 O O . SER A 1 227 ? 75.774 20.435 47.223 1.00 28.40 260 SER A O 1
ATOM 1823 N N . ALA A 1 228 ? 75.721 18.194 47.106 1.00 30.52 261 ALA A N 1
ATOM 1824 C CA . ALA A 1 228 ? 75.475 18.039 48.543 1.00 33.52 261 ALA A CA 1
ATOM 1825 C C . ALA A 1 228 ? 76.603 18.654 49.367 1.00 31.19 261 ALA A C 1
ATOM 1826 O O . ALA A 1 228 ? 76.381 19.083 50.503 1.00 31.18 261 ALA A O 1
ATOM 1828 N N . GLU A 1 229 ? 77.809 18.677 48.803 1.00 29.68 262 GLU A N 1
ATOM 1829 C CA . GLU A 1 229 ? 78.955 19.301 49.458 1.00 32.97 262 GLU A CA 1
ATOM 1830 C C . GLU A 1 229 ? 78.715 20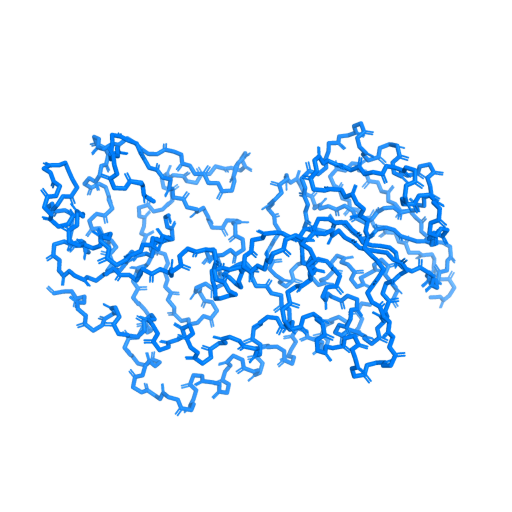.783 49.763 1.00 38.92 262 GLU A C 1
ATOM 1831 O O . GLU A 1 229 ? 79.331 21.341 50.678 1.00 42.59 262 GLU A O 1
ATOM 1837 N N . GLU A 1 230 ? 77.841 21.415 48.980 1.00 32.02 263 GLU A N 1
ATOM 1838 C CA . GLU A 1 230 ? 77.540 22.836 49.127 1.00 40.29 263 GLU A CA 1
ATOM 1839 C C . GLU A 1 230 ? 76.329 23.060 50.003 1.00 38.86 263 GLU A C 1
ATOM 1840 O O . GLU A 1 230 ? 75.909 24.198 50.197 1.00 37.22 263 GLU A O 1
ATOM 1846 N N . ALA A 1 231 ? 75.748 21.977 50.504 1.00 36.12 264 ALA A N 1
ATOM 1847 C CA . ALA A 1 231 ? 74.498 22.068 51.251 1.00 45.02 264 ALA A CA 1
ATOM 1848 C C . ALA A 1 231 ? 74.524 23.125 52.354 1.00 37.14 264 ALA A C 1
ATOM 1849 O O . ALA A 1 231 ? 73.548 23.846 52.550 1.00 40.15 264 ALA A O 1
ATOM 1851 N N . ASN A 1 232 ? 75.644 23.227 53.063 1.00 32.83 265 ASN A N 1
ATOM 1852 C CA A ASN A 1 232 ? 75.769 24.150 54.186 0.60 34.57 265 ASN A CA 1
ATOM 1853 C CA B ASN A 1 232 ? 75.731 24.140 54.195 0.40 34.27 265 ASN A CA 1
ATOM 1854 C C . ASN A 1 232 ? 75.570 25.613 53.816 1.00 38.46 265 ASN A C 1
ATOM 1855 O O . ASN A 1 232 ? 75.249 26.442 54.668 1.00 42.39 265 ASN A O 1
ATOM 1864 N N . LYS A 1 233 ? 75.781 25.938 52.545 1.00 32.78 266 LYS A N 1
ATOM 1865 C CA . LYS A 1 233 ? 75.664 27.322 52.103 1.00 35.51 266 LYS A CA 1
ATOM 1866 C C . LYS A 1 233 ? 74.239 27.846 52.265 1.00 32.76 266 LYS A C 1
ATOM 1867 O O . LYS A 1 233 ? 74.020 29.051 52.398 1.00 36.96 266 LYS A O 1
ATOM 1873 N N . ILE A 1 234 ? 73.270 26.942 52.254 1.00 28.02 267 ILE A N 1
ATOM 1874 C CA . ILE A 1 234 ? 71.879 27.366 52.312 1.00 24.85 267 ILE A CA 1
ATOM 1875 C C . ILE A 1 234 ? 71.265 27.200 53.703 1.00 28.63 267 ILE A C 1
ATOM 1876 O O . ILE A 1 234 ? 70.040 27.156 53.853 1.00 29.71 267 ILE A O 1
ATOM 1881 N N . ASN A 1 235 ? 72.115 27.138 54.721 1.00 31.97 268 ASN A N 1
ATOM 1882 C CA . ASN A 1 235 ? 71.638 27.164 56.097 1.00 30.38 268 ASN A CA 1
ATOM 1883 C C . ASN A 1 235 ? 71.015 28.511 56.454 1.00 36.84 268 ASN A C 1
ATOM 1884 O O . ASN A 1 235 ? 70.440 28.660 57.532 1.00 41.54 268 ASN A O 1
ATOM 1889 N N . ASP A 1 236 ? 71.148 29.498 55.568 1.00 33.40 269 ASP A N 1
ATOM 1890 C CA . ASP A 1 236 ? 70.561 30.815 55.819 1.00 32.92 269 ASP A CA 1
ATOM 1891 C C . ASP A 1 236 ? 69.107 30.919 55.362 1.00 33.49 269 ASP A C 1
ATOM 1892 O O . ASP A 1 236 ? 68.425 31.901 55.671 1.00 35.32 269 ASP A O 1
ATOM 1897 N N . ALA A 1 237 ? 68.628 29.909 54.634 1.00 28.88 270 ALA A N 1
ATOM 1898 C CA . ALA A 1 237 ? 67.210 29.833 54.296 1.00 22.40 270 ALA A CA 1
ATOM 1899 C C . ALA A 1 237 ? 66.395 29.512 55.551 1.00 29.70 270 ALA A C 1
ATOM 1900 O O . ALA A 1 237 ? 66.804 28.691 56.380 1.00 30.47 270 ALA A O 1
ATOM 1902 N N . ASP A 1 238 ? 65.245 30.166 55.683 1.00 28.90 271 ASP A N 1
ATOM 1903 C CA . ASP A 1 238 ? 64.324 29.890 56.782 1.00 30.67 271 ASP A CA 1
ATOM 1904 C C . ASP A 1 238 ? 63.401 28.750 56.382 1.00 31.00 271 ASP A C 1
ATOM 1905 O O . ASP A 1 238 ? 62.991 27.941 57.217 1.00 31.98 271 ASP A O 1
ATOM 1910 N N . VAL A 1 239 ? 63.093 28.693 55.091 1.00 27.29 272 VAL A N 1
ATOM 1911 C CA . VAL A 1 239 ? 62.172 27.699 54.543 1.00 22.33 272 VAL A CA 1
ATOM 1912 C C . VAL A 1 239 ? 62.633 27.272 53.153 1.00 25.96 272 VAL A C 1
ATOM 1913 O O . VAL A 1 239 ? 63.171 28.085 52.400 1.00 26.01 272 VAL A O 1
ATOM 1917 N N . ILE A 1 240 ? 62.450 25.994 52.821 1.00 22.30 273 ILE A N 1
ATOM 1918 C CA . ILE A 1 240 ? 62.773 25.473 51.491 1.00 20.43 273 ILE A CA 1
ATOM 1919 C C . ILE A 1 240 ? 61.507 24.893 50.876 1.00 22.79 273 ILE A C 1
ATOM 1920 O O . ILE A 1 240 ? 60.716 24.252 51.571 1.00 23.55 273 ILE A O 1
ATOM 1925 N N . ILE A 1 241 ? 61.290 25.152 49.587 1.00 21.53 274 ILE A N 1
ATOM 1926 C CA . ILE A 1 241 ? 60.175 24.549 48.857 1.00 20.62 274 ILE A CA 1
ATOM 1927 C C . ILE A 1 241 ? 60.754 23.520 47.904 1.00 20.69 274 ILE A C 1
ATOM 1928 O O . ILE A 1 241 ? 61.777 23.779 47.273 1.00 20.84 274 ILE A O 1
ATOM 1933 N N . THR A 1 242 ? 60.112 22.355 47.791 1.00 20.50 275 THR A N 1
ATOM 1934 C CA . THR A 1 242 ? 60.471 21.394 46.745 1.00 20.62 275 THR A CA 1
ATOM 1935 C C . THR A 1 242 ? 59.223 20.666 46.257 1.00 23.39 275 THR A C 1
ATOM 1936 O O . THR A 1 242 ? 58.260 20.492 47.008 1.00 20.78 275 THR A O 1
ATOM 1940 N N . TYR A 1 243 ? 59.222 20.247 44.997 1.00 20.33 276 TYR A N 1
ATOM 1941 C CA . TYR A 1 243 ? 58.206 19.308 44.559 1.00 22.10 276 TYR A CA 1
ATOM 1942 C C . TYR A 1 243 ? 58.491 17.996 45.271 1.00 25.84 276 TYR A C 1
ATOM 1943 O O . TYR A 1 243 ? 59.655 17.661 45.517 1.00 25.82 276 TYR A O 1
ATOM 1952 N N . GLY A 1 244 ? 57.452 17.233 45.598 1.00 24.39 277 GLY A N 1
ATOM 1953 C CA . GLY A 1 244 ? 57.676 15.952 46.248 1.00 25.98 277 GLY A CA 1
ATOM 1954 C C . GLY A 1 244 ? 56.393 15.221 46.577 1.00 30.43 277 GLY A C 1
ATOM 1955 O O . GLY A 1 244 ? 55.340 15.491 45.985 1.00 31.22 277 GLY A O 1
ATOM 1956 N N . ASP A 1 245 ? 56.476 14.295 47.527 1.00 24.66 278 ASP A N 1
ATOM 1957 C CA . ASP A 1 245 ? 55.309 13.511 47.916 1.00 28.57 278 ASP A CA 1
ATOM 1958 C C . ASP A 1 245 ? 55.258 13.322 49.431 1.00 29.66 278 ASP A C 1
ATOM 1959 O O . ASP A 1 245 ? 55.959 14.020 50.171 1.00 28.48 278 ASP A O 1
ATOM 1964 N N . ASP A 1 246 ? 54.436 12.383 49.886 1.00 31.63 279 ASP A N 1
ATOM 1965 C CA . ASP A 1 246 ? 54.236 12.169 51.315 1.00 29.41 279 ASP A CA 1
ATOM 1966 C C . ASP A 1 246 ? 55.445 11.562 52.027 1.00 29.13 279 ASP A C 1
ATOM 1967 O O . ASP A 1 246 ? 55.430 11.403 53.250 1.00 35.46 279 ASP A O 1
ATOM 1972 N N . LYS A 1 247 ? 56.491 11.234 51.270 1.00 29.80 280 LYS A N 1
ATOM 1973 C CA . LYS A 1 247 ? 57.685 10.617 51.865 1.00 26.50 280 LYS A CA 1
ATOM 1974 C C . LYS A 1 247 ? 58.866 11.578 51.875 1.00 24.72 280 LYS A C 1
ATOM 1975 O O . LYS A 1 247 ? 59.896 11.302 52.513 1.00 28.75 280 LYS A O 1
ATOM 1981 N N . THR A 1 248 ? 58.710 12.702 51.188 1.00 25.75 281 THR A N 1
ATOM 1982 C CA . THR A 1 248 ? 59.816 13.641 50.954 1.00 25.05 281 THR A CA 1
ATOM 1983 C C . THR A 1 248 ? 60.412 14.233 52.227 1.00 26.54 281 THR A C 1
ATOM 1984 O O . THR A 1 248 ? 61.629 14.137 52.443 1.00 26.12 281 THR A O 1
ATOM 1988 N N . LEU A 1 249 ? 59.580 14.835 53.074 1.00 25.99 282 LEU A N 1
ATOM 1989 C CA . LEU A 1 249 ? 60.121 15.486 54.270 1.00 29.87 282 LEU A CA 1
ATOM 1990 C C . LEU A 1 249 ? 60.837 14.499 55.169 1.00 28.97 282 LEU A C 1
ATOM 1991 O O . LEU A 1 249 ? 61.953 14.767 55.611 1.00 29.87 282 LEU A O 1
ATOM 1996 N N . GLU A 1 250 ? 60.196 13.367 55.454 1.00 27.53 283 GLU A N 1
ATOM 1997 C CA . GLU A 1 250 ? 60.799 12.353 56.298 1.00 28.07 283 GLU A CA 1
ATOM 1998 C C . GLU A 1 250 ? 62.116 11.865 55.696 1.00 32.05 283 GLU A C 1
ATOM 1999 O O . GLU A 1 250 ? 63.103 11.690 56.411 1.00 30.29 283 GLU A O 1
ATOM 2005 N N . ALA A 1 251 ? 62.134 11.665 54.382 1.00 28.97 284 ALA A N 1
ATOM 2006 C CA . ALA A 1 251 ? 63.354 11.220 53.708 1.00 28.55 284 ALA A CA 1
ATOM 2007 C C . ALA A 1 251 ? 64.479 12.238 53.857 1.00 25.01 284 ALA A C 1
ATOM 2008 O O . ALA A 1 251 ? 65.623 11.867 54.154 1.00 28.83 284 ALA A O 1
ATOM 2010 N N . LEU A 1 252 ? 64.161 13.509 53.635 1.00 26.20 285 LEU A N 1
ATOM 2011 C CA . LEU A 1 252 ? 65.154 14.575 53.764 1.00 25.29 285 LEU A CA 1
ATOM 2012 C C . LEU A 1 252 ? 65.651 14.719 55.201 1.00 28.12 285 LEU A C 1
ATOM 2013 O O . LEU A 1 252 ? 66.849 14.911 55.421 1.00 27.31 285 LEU A O 1
ATOM 2018 N N . GLN A 1 253 ? 64.759 14.611 56.191 1.00 25.02 286 GLN A N 1
ATOM 2019 C CA . GLN A 1 253 ? 65.208 14.734 57.580 1.00 23.80 286 GLN A CA 1
ATOM 2020 C C . GLN A 1 253 ? 66.089 13.575 58.020 1.00 30.01 286 GLN A C 1
ATOM 2021 O O . GLN A 1 253 ? 66.897 13.718 58.941 1.00 36.34 286 GLN A O 1
ATOM 2027 N N . LYS A 1 254 ? 65.925 12.422 57.373 1.00 27.42 287 LYS A N 1
ATOM 2028 C CA . LYS A 1 254 ? 66.759 11.265 57.661 1.00 29.79 287 LYS A CA 1
ATOM 2029 C C . LYS A 1 254 ? 67.968 11.169 56.739 1.00 26.42 287 LYS A C 1
ATOM 2030 O O . LYS A 1 254 ? 68.755 10.230 56.861 1.00 27.95 287 LYS A O 1
ATOM 2036 N N . ASP A 1 255 ? 68.112 12.129 55.830 1.00 26.25 288 ASP A N 1
ATOM 2037 C CA . ASP A 1 255 ? 69.208 12.070 54.859 1.00 25.38 288 ASP A CA 1
ATOM 2038 C C . ASP A 1 255 ? 70.533 12.428 55.529 1.00 27.02 288 ASP A C 1
ATOM 2039 O O . ASP A 1 255 ? 70.631 13.440 56.219 1.00 28.26 288 ASP A O 1
ATOM 2044 N N . PRO A 1 256 ? 71.558 11.589 55.341 1.00 28.42 289 PRO A N 1
ATOM 2045 C CA . PRO A 1 256 ? 72.801 11.850 56.071 1.00 28.41 289 PRO A CA 1
ATOM 2046 C C . PRO A 1 256 ? 73.636 12.962 55.437 1.00 26.77 289 PRO A C 1
ATOM 2047 O O . PRO A 1 256 ? 74.620 13.376 56.053 1.00 30.88 289 PRO A O 1
ATOM 2051 N N . LEU A 1 257 ? 73.255 13.426 54.249 1.00 29.75 290 LEU A N 1
ATOM 2052 C CA . LEU A 1 257 ? 73.937 14.550 53.609 1.00 33.63 290 LEU A CA 1
ATOM 2053 C C . LEU A 1 257 ? 73.219 15.879 53.852 1.00 33.77 290 LEU A C 1
ATOM 2054 O O . LEU A 1 257 ? 73.873 16.892 54.092 1.00 33.76 290 LEU A O 1
ATOM 2059 N N . LEU A 1 258 ? 71.885 15.877 53.772 1.00 23.65 291 LEU A N 1
ATOM 2060 C CA . LEU A 1 258 ? 71.103 17.115 53.814 1.00 21.46 291 LEU A CA 1
ATOM 2061 C C . LEU A 1 258 ? 70.330 17.308 55.119 1.00 27.43 291 LEU A C 1
ATOM 2062 O O . LEU A 1 258 ? 69.769 18.380 55.358 1.00 29.17 291 LEU A O 1
ATOM 2067 N N . GLY A 1 259 ? 70.283 16.273 55.950 1.00 29.38 292 GLY A N 1
ATOM 2068 C CA . GLY A 1 259 ? 69.429 16.298 57.130 1.00 33.16 292 GLY A CA 1
ATOM 2069 C C . GLY A 1 259 ? 69.784 17.359 58.157 1.00 34.83 292 GLY A C 1
ATOM 2070 O O . GLY A 1 259 ? 68.947 17.742 58.979 1.00 37.31 292 GLY A O 1
ATOM 2071 N N . LYS A 1 260 ? 71.023 17.841 58.120 1.00 31.70 293 LYS A N 1
ATOM 2072 C CA . LYS A 1 260 ? 71.478 18.827 59.090 1.00 36.70 293 LYS A CA 1
ATOM 2073 C C . LYS A 1 260 ? 71.196 20.270 58.633 1.00 33.12 293 LYS A C 1
ATOM 2074 O O . LYS A 1 260 ? 71.326 21.199 59.430 1.00 36.88 293 LYS A O 1
ATOM 2080 N N . ILE A 1 261 ? 70.806 20.452 57.371 1.00 30.04 294 ILE A N 1
ATOM 2081 C CA . ILE A 1 261 ? 70.466 21.780 56.848 1.00 26.15 294 ILE A CA 1
ATOM 2082 C C . ILE A 1 261 ? 69.314 22.377 57.663 1.00 30.06 294 ILE A C 1
ATOM 2083 O O . ILE A 1 261 ? 68.293 21.714 57.861 1.00 31.26 294 ILE A O 1
ATOM 2088 N N . ASN A 1 262 ? 69.463 23.627 58.104 1.00 30.48 295 ASN A N 1
ATOM 2089 C CA . ASN A 1 262 ? 68.517 24.227 59.059 1.00 33.82 295 ASN A CA 1
ATOM 2090 C C . ASN A 1 262 ? 67.037 24.047 58.712 1.00 30.55 295 ASN A C 1
ATOM 2091 O O . ASN A 1 262 ? 66.278 23.518 59.520 1.00 29.98 295 ASN A O 1
ATOM 2096 N N . ALA A 1 263 ? 66.628 24.472 57.520 1.00 27.29 296 ALA A N 1
ATOM 2097 C CA . ALA A 1 263 ? 65.217 24.394 57.141 1.00 27.12 296 ALA A CA 1
ATOM 2098 C C . ALA A 1 263 ? 64.698 22.959 57.178 1.00 29.40 296 ALA A C 1
ATOM 2099 O O . ALA A 1 263 ? 63.588 22.699 57.642 1.00 26.65 296 ALA A O 1
ATOM 2101 N N . ILE A 1 264 ? 65.516 22.028 56.705 1.00 27.76 297 ILE A N 1
ATOM 2102 C CA . ILE A 1 264 ? 65.143 20.620 56.689 1.00 24.47 297 ILE A CA 1
ATOM 2103 C C . ILE A 1 264 ? 65.055 20.077 58.116 1.00 27.44 297 ILE A C 1
ATOM 2104 O O . ILE A 1 264 ? 64.035 19.485 58.494 1.00 28.73 297 ILE A O 1
ATOM 2109 N N . LYS A 1 265 ? 66.105 20.298 58.913 1.00 27.29 298 LYS A N 1
ATOM 2110 C CA . LYS A 1 265 ? 66.137 19.867 60.310 1.00 33.70 298 LYS A CA 1
ATOM 2111 C C . LYS A 1 265 ? 64.921 20.385 61.083 1.00 36.45 298 LYS A C 1
ATOM 2112 O O . LYS A 1 265 ? 64.358 19.678 61.926 1.00 35.96 298 LYS A O 1
ATOM 2118 N N . ASN A 1 266 ? 64.511 21.612 60.786 1.00 29.29 299 ASN A N 1
ATOM 2119 C CA . ASN A 1 266 ? 63.407 22.237 61.512 1.00 33.09 299 ASN A CA 1
ATOM 2120 C C . ASN A 1 266 ? 62.023 21.818 61.021 1.00 31.18 299 ASN A C 1
ATOM 2121 O O . ASN A 1 266 ? 61.016 22.119 61.672 1.00 34.29 299 ASN A O 1
ATOM 2126 N N . GLY A 1 267 ? 61.965 21.158 59.868 1.00 30.08 300 GLY A N 1
ATOM 2127 C CA . GLY A 1 267 ? 60.689 20.805 59.265 1.00 28.75 300 GLY A CA 1
ATOM 2128 C C . GLY A 1 267 ? 60.066 21.949 58.483 1.00 29.16 300 GLY A C 1
ATOM 2129 O O . GLY A 1 267 ? 58.889 21.897 58.113 1.00 31.14 300 GLY A O 1
ATOM 2130 N N . ALA A 1 268 ? 60.860 22.985 58.220 1.00 29.84 301 ALA A N 1
ATOM 2131 C CA . ALA A 1 268 ? 60.382 24.140 57.467 1.00 30.59 301 ALA A CA 1
ATOM 2132 C C . ALA A 1 268 ? 60.561 23.871 55.981 1.00 26.68 301 ALA A C 1
ATOM 2133 O O . ALA A 1 268 ? 61.337 24.541 55.298 1.00 23.58 301 ALA A O 1
ATOM 2135 N N . VAL A 1 269 ? 59.857 22.855 55.494 1.00 24.33 302 VAL A N 1
ATOM 2136 C CA . VAL A 1 269 ? 59.928 22.464 54.100 1.00 25.16 302 VAL A CA 1
ATOM 2137 C C . VAL A 1 269 ? 58.511 22.421 53.570 1.00 24.61 302 VAL A C 1
ATOM 2138 O O . VAL A 1 269 ? 57.640 21.744 54.123 1.00 25.65 302 VAL A O 1
ATOM 2142 N N . ALA A 1 270 ? 58.281 23.182 52.512 1.00 22.60 303 ALA A N 1
ATOM 2143 C CA . ALA A 1 270 ? 57.000 23.166 51.829 1.00 25.91 303 ALA A CA 1
ATOM 2144 C C . ALA A 1 270 ? 57.096 22.130 50.719 1.00 25.83 303 ALA A C 1
ATOM 2145 O O . ALA A 1 270 ? 57.842 22.322 49.745 1.00 23.39 303 ALA A O 1
ATOM 2147 N N . VAL A 1 271 ? 56.371 21.021 50.869 1.00 23.34 304 VAL A N 1
ATOM 2148 C CA . VAL A 1 271 ? 56.384 19.980 49.843 1.00 21.18 304 VAL A CA 1
ATOM 2149 C C . VAL A 1 271 ? 55.185 20.165 48.921 1.00 24.26 304 VAL A C 1
ATOM 2150 O O . VAL A 1 271 ? 54.040 20.000 49.346 1.00 25.95 304 VAL A O 1
ATOM 2154 N N . ILE A 1 272 ? 55.459 20.511 47.666 1.00 22.16 305 ILE A N 1
ATOM 2155 C CA . ILE A 1 272 ? 54.388 20.726 46.692 1.00 22.43 305 ILE A CA 1
ATOM 2156 C C . ILE A 1 272 ? 54.100 19.388 46.041 1.00 23.91 305 ILE A C 1
ATOM 2157 O O . ILE A 1 272 ? 54.968 18.839 45.370 1.00 23.31 305 ILE A O 1
ATOM 2162 N N . PRO A 1 273 ? 52.894 18.840 46.256 1.00 24.93 306 PRO A N 1
ATOM 2163 C CA . PRO A 1 273 ? 52.643 17.472 45.788 1.00 25.95 306 PRO A CA 1
ATOM 2164 C C . PRO A 1 273 ? 52.827 17.369 44.276 1.00 31.38 306 PRO A C 1
ATOM 2165 O O . PRO A 1 273 ? 52.221 18.131 43.513 1.00 27.30 306 PRO A O 1
ATOM 2169 N N . ASP A 1 274 ? 53.683 16.445 43.853 1.00 26.41 307 ASP A N 1
ATOM 2170 C CA A ASP A 1 274 ? 54.082 16.343 42.450 0.60 29.40 307 ASP A CA 1
ATOM 2171 C CA B ASP A 1 274 ? 54.073 16.372 42.450 0.40 27.89 307 ASP A CA 1
ATOM 2172 C C . ASP A 1 274 ? 52.915 16.056 41.509 1.00 27.72 307 ASP A C 1
ATOM 2173 O O . ASP A 1 274 ? 52.009 15.292 41.850 1.00 28.37 307 ASP A O 1
ATOM 2182 N N . ASN A 1 275 ? 52.952 16.670 40.324 1.00 26.89 308 ASN A N 1
ATOM 2183 C CA . ASN A 1 275 ? 52.013 16.326 39.241 1.00 24.89 308 ASN A CA 1
ATOM 2184 C C . ASN A 1 275 ? 50.567 16.609 39.639 1.00 27.53 308 ASN A C 1
ATOM 2185 O O . ASN A 1 275 ? 49.653 15.869 39.279 1.00 33.36 308 ASN A O 1
ATOM 2190 N N . THR A 1 276 ? 50.380 17.685 40.396 1.00 26.33 309 THR A N 1
ATOM 2191 C CA . THR A 1 276 ? 49.037 18.161 40.748 1.00 26.36 309 THR A CA 1
ATOM 2192 C C . THR A 1 276 ? 48.838 19.521 40.110 1.00 23.51 309 THR A C 1
ATOM 2193 O O . THR A 1 276 ? 49.809 20.174 39.734 1.00 24.32 309 THR A O 1
ATOM 2197 N N . PRO A 1 277 ? 47.580 19.978 40.014 1.00 24.37 310 PRO A N 1
ATOM 2198 C CA . PRO A 1 277 ? 47.381 21.358 39.554 1.00 24.13 310 PRO A CA 1
ATOM 2199 C C . PRO A 1 277 ? 48.148 22.368 40.405 1.00 22.88 310 PRO A C 1
ATOM 2200 O O . PRO A 1 277 ? 48.673 23.346 39.864 1.00 21.93 310 PRO A O 1
ATOM 2204 N N . LEU A 1 278 ? 48.249 22.140 41.715 1.00 23.39 311 LEU A N 1
ATOM 2205 C CA . LEU A 1 278 ? 49.017 23.066 42.545 1.00 18.31 311 LEU A CA 1
ATOM 2206 C C . LEU A 1 278 ? 50.477 23.094 42.093 1.00 20.17 311 LEU A C 1
ATOM 2207 O O . LEU A 1 278 ? 51.072 24.170 41.984 1.00 20.21 311 LEU A O 1
ATOM 2212 N N . ALA A 1 279 ? 51.062 21.929 41.819 1.00 20.49 312 ALA A N 1
ATOM 2213 C CA . ALA A 1 279 ? 52.475 21.926 41.411 1.00 19.46 312 ALA A CA 1
ATOM 2214 C C . ALA A 1 279 ? 52.629 22.673 40.084 1.00 21.26 312 ALA A C 1
ATOM 2215 O O . ALA A 1 279 ? 53.562 23.461 39.919 1.00 21.76 312 ALA A O 1
ATOM 2217 N N . ALA A 1 280 ? 51.704 22.437 39.160 1.00 21.20 313 ALA A N 1
ATOM 2218 C CA . ALA A 1 280 ? 51.742 23.129 37.867 1.00 19.62 313 ALA A CA 1
ATOM 2219 C C . ALA A 1 280 ? 51.669 24.648 38.038 1.00 25.47 313 ALA A C 1
ATOM 2220 O O . ALA A 1 280 ? 52.317 25.397 37.303 1.00 28.09 313 ALA A O 1
ATOM 2222 N N . SER A 1 281 ? 50.890 25.110 39.014 1.00 19.08 314 SER A N 1
ATOM 2223 C CA . SER A 1 281 ? 50.660 26.537 39.197 1.00 18.46 314 SER A CA 1
ATOM 2224 C C . SER A 1 281 ? 51.862 27.293 39.759 1.00 23.08 314 SER A C 1
ATOM 2225 O O . SER A 1 281 ? 51.846 28.524 39.805 1.00 21.49 314 SER A O 1
ATOM 2228 N N . CYS A 1 282 ? 52.898 26.580 40.194 1.00 22.25 315 CYS A N 1
ATOM 2229 C CA . CYS A 1 282 ? 54.009 27.250 40.864 1.00 22.02 315 CYS A CA 1
ATOM 2230 C C . CYS A 1 282 ? 54.777 28.184 39.934 1.00 19.54 315 CYS A C 1
ATOM 2231 O O . CYS A 1 282 ? 55.417 29.127 40.406 1.00 19.83 315 CYS A O 1
ATOM 2234 N N . THR A 1 283 ? 54.729 27.918 38.627 1.00 22.08 316 THR A N 1
ATOM 2235 C CA . THR A 1 283 ? 55.156 28.901 37.630 1.00 22.56 316 THR A CA 1
ATOM 2236 C C . THR A 1 283 ? 53.864 29.593 37.217 1.00 20.41 316 THR A C 1
ATOM 2237 O O . THR A 1 283 ? 53.091 29.026 36.428 1.00 21.32 316 THR A O 1
ATOM 2241 N N . PRO A 1 284 ? 53.616 30.789 37.781 1.00 21.63 317 PRO A N 1
ATOM 2242 C CA . PRO A 1 284 ? 52.260 31.362 37.797 1.00 19.10 317 PRO A CA 1
ATOM 2243 C C . PRO A 1 284 ? 51.850 32.041 36.504 1.00 21.61 317 PRO A C 1
ATOM 2244 O O . PRO A 1 284 ? 52.692 32.501 35.723 1.00 22.93 317 PRO A O 1
ATOM 2248 N N . THR A 1 285 ? 50.536 32.068 36.281 1.00 20.91 318 THR A N 1
ATOM 2249 C CA . THR A 1 285 ? 49.946 32.854 35.210 1.00 21.14 318 THR A CA 1
ATOM 2250 C C . THR A 1 285 ? 48.820 33.646 35.844 1.00 23.28 318 THR A C 1
ATOM 2251 O O . THR A 1 285 ? 48.417 33.352 36.979 1.00 23.41 318 THR A O 1
ATOM 2255 N N . PRO A 1 286 ? 48.302 34.656 35.129 1.00 24.62 319 PRO A N 1
ATOM 2256 C CA . PRO A 1 286 ? 47.186 35.392 35.729 1.00 29.73 319 PRO A CA 1
ATOM 2257 C C . PRO A 1 286 ? 46.041 34.455 36.123 1.00 38.35 319 PRO A C 1
ATOM 2258 O O . PRO A 1 286 ? 45.489 34.609 37.217 1.00 35.60 319 PRO A O 1
ATOM 2262 N N . LEU A 1 287 ? 45.737 33.461 35.291 1.00 23.05 320 LEU A N 1
ATOM 2263 C CA . LEU A 1 287 ? 44.636 32.542 35.600 1.00 21.26 320 LEU A CA 1
ATOM 2264 C C . LEU A 1 287 ? 44.957 31.575 36.741 1.00 24.74 320 LEU A C 1
ATOM 2265 O O . LEU A 1 287 ? 44.081 31.283 37.554 1.00 28.17 320 LEU A O 1
ATOM 2270 N N . SER A 1 288 ? 46.188 31.059 36.801 1.00 20.76 321 SER A N 1
ATOM 2271 C CA . SER A 1 288 ? 46.517 30.077 37.847 1.00 21.05 321 SER A CA 1
ATOM 2272 C C . SER A 1 288 ? 46.531 30.702 39.239 1.00 26.70 321 SER A C 1
ATOM 2273 O O . SER A 1 288 ? 46.181 30.045 40.230 1.00 24.59 321 SER A O 1
ATOM 2276 N N . ILE A 1 289 ? 46.926 31.970 39.317 1.00 24.37 322 ILE A N 1
ATOM 2277 C CA . ILE A 1 289 ? 47.032 32.644 40.614 1.00 24.84 322 ILE A CA 1
ATOM 2278 C C . ILE A 1 289 ? 45.690 32.684 41.332 1.00 27.70 322 ILE A C 1
ATOM 2279 O O . ILE A 1 289 ? 45.590 32.266 42.481 1.00 26.14 322 ILE A O 1
ATOM 2284 N N . ASN A 1 290 ? 44.647 33.158 40.664 1.00 31.24 323 ASN A N 1
ATOM 2285 C CA A ASN A 1 290 ? 43.333 33.190 41.295 0.51 33.27 323 ASN A CA 1
ATOM 2286 C CA B ASN A 1 290 ? 43.315 33.184 41.260 0.49 33.13 323 ASN A CA 1
ATOM 2287 C C . ASN A 1 290 ? 42.866 31.794 41.700 1.00 29.89 323 ASN A C 1
ATOM 2288 O O . ASN A 1 290 ? 42.238 31.622 42.744 1.00 31.13 323 ASN A O 1
ATOM 2297 N N . TYR A 1 291 ? 43.206 30.797 40.890 1.00 29.48 324 TYR A N 1
ATOM 2298 C CA . TYR A 1 291 ? 42.746 29.423 41.102 1.00 27.78 324 TYR A CA 1
ATOM 2299 C C . TYR A 1 291 ? 43.437 28.718 42.265 1.00 28.79 324 TYR A C 1
ATOM 2300 O O . TYR A 1 291 ? 42.877 27.788 42.855 1.00 29.98 324 TYR A O 1
ATOM 2309 N N . THR A 1 292 ? 44.654 29.142 42.595 1.00 26.05 325 THR A N 1
ATOM 2310 C CA . THR A 1 292 ? 45.469 28.360 43.530 1.00 24.05 325 THR A CA 1
ATOM 2311 C C . THR A 1 292 ? 46.056 29.139 44.706 1.00 25.49 325 THR A C 1
ATOM 2312 O O . THR A 1 292 ? 46.641 28.536 45.610 1.00 26.18 325 THR A O 1
ATOM 2316 N N . ILE A 1 293 ? 45.927 30.463 44.708 1.00 25.86 326 ILE A N 1
ATOM 2317 C CA . ILE A 1 293 ? 46.696 31.240 45.679 1.00 25.54 326 ILE A CA 1
ATOM 2318 C C . ILE A 1 293 ? 46.307 30.957 47.133 1.00 29.34 326 ILE A C 1
ATOM 2319 O O . ILE A 1 293 ? 47.167 30.925 48.015 1.00 28.82 326 ILE A O 1
ATOM 2324 N N . GLU A 1 294 ? 45.027 30.724 47.394 1.00 28.04 327 GLU A N 1
ATOM 2325 C CA . GLU A 1 294 ? 44.628 30.439 48.770 1.00 28.86 327 GLU A CA 1
ATOM 2326 C C . GLU A 1 294 ? 45.330 29.180 49.277 1.00 29.27 327 GLU A C 1
ATOM 2327 O O . GLU A 1 294 ? 45.860 29.152 50.402 1.00 30.68 327 GLU A O 1
ATOM 2333 N N . GLU A 1 295 ? 45.348 28.146 48.437 1.00 28.00 328 GLU A N 1
ATOM 2334 C CA . GLU A 1 295 ? 45.910 26.859 48.834 1.00 30.27 328 GLU A CA 1
ATOM 2335 C C . GLU A 1 295 ? 47.436 26.903 48.898 1.00 27.83 328 GLU A C 1
ATOM 2336 O O . GLU A 1 295 ? 48.044 26.271 49.768 1.00 28.33 328 GLU A O 1
ATOM 2342 N N . TYR A 1 296 ? 48.058 27.656 47.993 1.00 23.80 329 TYR A N 1
ATOM 2343 C CA . TYR A 1 296 ? 49.510 27.827 48.032 1.00 20.19 329 TYR A CA 1
ATOM 2344 C C . TYR A 1 296 ? 49.936 28.562 49.301 1.00 25.62 329 TYR A C 1
ATOM 2345 O O . TYR A 1 296 ? 50.850 28.125 49.997 1.00 25.79 329 TYR A O 1
ATOM 2354 N N . LEU A 1 297 ? 49.289 29.686 49.595 1.00 27.41 330 LEU A N 1
ATOM 2355 C CA . LEU A 1 297 ? 49.612 30.428 50.817 1.00 27.42 330 LEU A CA 1
ATOM 2356 C C . LEU A 1 297 ? 49.413 29.588 52.068 1.00 32.62 330 LEU A C 1
ATOM 2357 O O . LEU A 1 297 ? 50.179 29.701 53.023 1.00 28.92 330 LEU A O 1
ATOM 2362 N N . ASN A 1 298 ? 48.382 28.748 52.076 1.00 28.80 331 ASN A N 1
ATOM 2363 C CA . ASN A 1 298 ? 48.129 27.903 53.232 1.00 29.24 331 ASN A CA 1
ATOM 2364 C C . ASN A 1 298 ? 49.289 26.929 53.439 1.00 30.56 331 ASN A C 1
ATOM 2365 O O . ASN A 1 298 ? 49.764 26.725 54.561 1.00 31.97 331 ASN A O 1
ATOM 2370 N N . LEU A 1 299 ? 49.764 26.356 52.341 1.00 27.49 332 LEU A N 1
ATOM 2371 C CA . LEU A 1 299 ? 50.867 25.403 52.393 1.00 26.41 332 LEU A CA 1
ATOM 2372 C C . LEU A 1 299 ? 52.172 26.089 52.823 1.00 26.97 332 LEU A C 1
ATOM 2373 O O . LEU A 1 299 ? 52.906 25.568 53.672 1.00 27.26 332 LEU A O 1
ATOM 2378 N N . LEU A 1 300 ? 52.456 27.248 52.231 1.00 27.52 333 LEU A N 1
ATOM 2379 C CA . LEU A 1 300 ? 53.650 28.013 52.579 1.00 27.13 333 LEU A CA 1
ATOM 2380 C C . LEU A 1 300 ? 53.595 28.485 54.028 1.00 28.78 333 LEU A C 1
ATOM 2381 O O . LEU A 1 300 ? 54.606 28.450 54.742 1.00 31.19 333 LEU A O 1
ATOM 2386 N N . GLY A 1 301 ? 52.415 28.919 54.470 1.00 26.61 334 GLY A N 1
ATOM 2387 C CA . GLY A 1 301 ? 52.246 29.356 55.840 1.00 29.84 334 GLY A CA 1
ATOM 2388 C C . GLY A 1 301 ? 52.517 28.241 56.828 1.00 36.64 334 GLY A C 1
ATOM 2389 O O . GLY A 1 301 ? 53.203 28.447 57.836 1.00 36.49 334 GLY A O 1
ATOM 2390 N N . ASN A 1 302 ? 51.991 27.052 56.543 1.00 33.63 335 ASN A N 1
ATOM 2391 C CA . ASN A 1 302 ? 52.188 25.925 57.445 1.00 30.82 335 ASN A CA 1
ATOM 2392 C C . ASN A 1 302 ? 53.660 25.542 57.554 1.00 30.71 335 ASN A C 1
ATOM 2393 O O . ASN A 1 302 ? 54.133 25.204 58.643 1.00 33.47 335 ASN A O 1
ATOM 2398 N N . ALA A 1 303 ? 54.380 25.611 56.439 1.00 28.94 336 ALA A N 1
ATOM 2399 C CA . ALA A 1 303 ? 55.819 25.337 56.452 1.00 27.20 336 ALA A CA 1
ATOM 2400 C C . ALA A 1 303 ? 56.576 26.379 57.269 1.00 31.42 336 ALA A C 1
ATOM 2401 O O . ALA A 1 303 ? 57.481 26.035 58.024 1.00 32.10 336 ALA A O 1
ATOM 2403 N N . CYS A 1 304 ? 56.219 27.653 57.103 1.00 31.33 337 CYS A N 1
ATOM 2404 C CA . CYS A 1 304 ? 56.935 28.745 57.770 1.00 31.20 337 CYS A CA 1
ATOM 2405 C C . CYS A 1 304 ? 56.775 28.723 59.285 1.00 36.49 337 CYS A C 1
ATOM 2406 O O . CYS A 1 304 ? 57.619 29.250 60.024 1.00 35.85 337 CYS A O 1
ATOM 2409 N N . LYS A 1 305 ? 55.699 28.101 59.755 1.00 36.49 338 LYS A N 1
ATOM 2410 C CA . LYS A 1 305 ? 55.483 27.958 61.190 1.00 34.50 338 LYS A CA 1
ATOM 2411 C C . LYS A 1 305 ? 56.651 27.235 61.842 1.00 35.81 338 LYS A C 1
ATOM 2412 O O . LYS A 1 305 ? 56.961 27.472 63.001 1.00 41.39 338 LYS A O 1
ATOM 2418 N N . ASN A 1 306 ? 57.301 26.357 61.086 1.00 36.12 339 ASN A N 1
ATOM 2419 C CA . ASN A 1 306 ? 58.366 25.516 61.629 1.00 37.37 339 ASN A CA 1
ATOM 2420 C C . ASN A 1 306 ? 59.747 26.157 61.579 1.00 37.02 339 ASN A C 1
ATOM 2421 O O . ASN A 1 306 ? 60.709 25.613 62.119 1.00 39.63 339 ASN A O 1
ATOM 2426 N N . ALA A 1 307 ? 59.833 27.317 60.938 1.00 36.23 340 ALA A N 1
ATOM 2427 C CA . ALA A 1 307 ? 61.102 28.021 60.779 1.00 41.48 340 ALA A CA 1
ATOM 2428 C C . ALA A 1 307 ? 61.646 28.490 62.122 1.00 49.52 340 ALA A C 1
ATOM 2429 O O . ALA A 1 307 ? 60.909 29.075 62.915 1.00 43.60 340 ALA A O 1
ATOM 2431 N N . LYS A 1 308 ? 62.938 28.226 62.339 1.00 52.49 341 LYS A N 1
ATOM 2432 C CA . LYS A 1 308 ? 63.681 28.524 63.579 1.00 64.93 341 LYS A CA 1
ATOM 2433 C C . LYS A 1 308 ? 63.504 27.479 64.692 1.00 72.22 341 LYS A C 1
ATOM 2434 O O . LYS A 1 308 ? 64.452 26.791 65.081 1.00 74.11 341 LYS A O 1
#

CATH classification: 3.40.50.1980 (+1 more: 3.40.50.1980)

Organism: Streptococcus pneumoniae (strain ATCC BAA-255 / R6) (NCBI:txid171101)

Radius of gyration: 19.94 Å; Cα contacts (8 Å, |Δi|>4): 643; chains: 1; bounding box: 47×45×55 Å

Solvent-accessible surface area: 14139 Å² total

B-factor: mean 35.92, std 13.69, range [16.2, 89.3]

InterPro domains:
  IPR002491 ABC transporter periplasmic binding domain [PF01497] (58-308)
  IPR002491 ABC transporter periplasmic binding domain [PS50983] (57-337)
  IPR051313 Bacterial iron-siderophore binding [PTHR30532] (1-338)